Protein AF-A0A024QI26-F1 (afdb_monomer_lite)

Radius of gyration: 16.56 Å; chains: 1; bounding box: 40×28×52 Å

Sequence (185 aa):
MLGPENKTEQGMFANGYFLMPIAHYVEVYGLNDFDVSMDALYEITKRHTSEYAIRPYLLHYEQEMLEKLRIWAIDENAHVRRLVSEGTRPRLPWAKRIDVLSGDPYMNLSLLEPLITDHSKYVQKSVGNHLNDLSKTYKEETIEWIKKMHKLHGKNINWTVKHGLRSLIKVNDQDALAFMHRVGE

Secondary structure (DSSP, 8-state):
---S---SSS-HHHHSGGGHHHHHHHHHH-TT-HHHHHHHHHHHHTTS--TTTTHHHHHHSHHHHHHHHHHHTT-SSHHHHHHHHHHT-TT-TTSPP-PPGGG-HHHHHHHHTTTTT-S-HHHHHHHHHHHHHHTTTSHHHHHHHHHHHHHHHGGGGHHHHHHHTHHHHHTT-HHHHHHHHHHH-

pLDDT: mean 94.93, std 6.03, range [54.06, 98.81]

Organism: NCBI:txid1462526

Foldseek 3Di:
DQDDFDPDLDCLCPFLVVCVVVLVCLLPPVQVPPVVSVVSQQVSLRRHHNLQSCQVCCVVVVPVVLVVLLVQCPDPRLSSVLSSLRSQAQDRPPHDGDAHRPNDVVSNLVSCLSQLLDPDPSSLLSLLVSLLRCCVPVVVVSLVSVVVSCVVQPLSNLVSLCSSCVVVVVVVPPSSVVVNVVSVD

Structure (mmCIF, N/CA/C/O backbone):
data_AF-A0A024QI26-F1
#
_entry.id   AF-A0A024QI26-F1
#
loop_
_atom_site.group_PDB
_atom_site.id
_atom_site.type_symbol
_atom_site.label_atom_id
_atom_site.label_alt_id
_atom_site.label_comp_id
_atom_site.label_asym_id
_atom_site.label_entity_id
_atom_site.label_seq_id
_atom_site.pdbx_PDB_ins_code
_atom_site.Cartn_x
_atom_site.Cartn_y
_atom_site.Cartn_z
_atom_site.occupancy
_atom_site.B_iso_or_equiv
_atom_site.auth_seq_id
_atom_site.auth_comp_id
_atom_site.auth_asym_id
_atom_site.auth_atom_id
_atom_site.pdbx_PDB_model_num
ATOM 1 N N . MET A 1 1 ? 23.580 -1.570 -14.823 1.00 73.31 1 MET A N 1
ATOM 2 C CA . MET A 1 1 ? 22.720 -0.523 -15.415 1.00 73.31 1 MET A CA 1
ATOM 3 C C . MET A 1 1 ? 21.884 0.220 -14.369 1.00 73.31 1 MET A C 1
ATOM 5 O O . MET A 1 1 ? 21.871 1.435 -14.427 1.00 73.31 1 MET A O 1
ATOM 9 N N . LEU A 1 2 ? 21.263 -0.449 -13.382 1.00 85.00 2 LEU A N 1
ATOM 10 C CA . LEU A 1 2 ? 20.423 0.225 -12.365 1.00 85.00 2 LEU A CA 1
ATOM 11 C C . LEU A 1 2 ? 21.152 0.651 -11.070 1.00 85.00 2 LEU A C 1
ATOM 13 O O . LEU A 1 2 ? 20.601 1.405 -10.278 1.00 85.00 2 LEU A O 1
ATOM 17 N N . GLY A 1 3 ? 22.385 0.185 -10.843 1.00 86.94 3 GLY A N 1
ATOM 18 C CA . GLY A 1 3 ? 23.118 0.396 -9.586 1.00 86.94 3 GLY A CA 1
ATOM 19 C C . GLY A 1 3 ? 22.824 -0.681 -8.526 1.00 86.94 3 GLY A C 1
ATOM 20 O O . GLY A 1 3 ? 22.097 -1.640 -8.811 1.00 86.94 3 GLY A O 1
ATOM 21 N N . PRO A 1 4 ? 23.417 -0.586 -7.324 1.00 90.94 4 PRO A N 1
ATOM 22 C CA . PRO A 1 4 ? 23.128 -1.503 -6.220 1.00 90.94 4 PRO A CA 1
ATOM 23 C C . PRO A 1 4 ? 21.726 -1.258 -5.647 1.00 90.94 4 PRO A C 1
ATOM 25 O O . PRO A 1 4 ? 21.222 -0.141 -5.721 1.00 90.94 4 PRO A O 1
ATOM 28 N N . GLU A 1 5 ? 21.111 -2.287 -5.059 1.00 93.75 5 GLU A N 1
ATOM 29 C CA . GLU A 1 5 ? 19.855 -2.135 -4.312 1.00 93.75 5 GLU A CA 1
ATOM 30 C C . GLU A 1 5 ? 20.010 -1.146 -3.153 1.00 93.75 5 GLU A C 1
ATOM 32 O O . GLU A 1 5 ? 21.065 -1.076 -2.508 1.00 93.75 5 GLU A O 1
ATOM 37 N N . ASN A 1 6 ? 18.945 -0.395 -2.870 1.00 90.75 6 ASN A N 1
ATOM 38 C CA . ASN A 1 6 ? 18.906 0.443 -1.688 1.00 90.75 6 ASN A CA 1
ATOM 39 C C . ASN A 1 6 ? 18.724 -0.464 -0.469 1.00 90.75 6 ASN A C 1
ATOM 41 O O . ASN A 1 6 ? 17.655 -1.006 -0.227 1.00 90.75 6 ASN A O 1
ATOM 45 N N . LYS A 1 7 ? 19.794 -0.633 0.308 1.00 87.88 7 LYS A N 1
ATOM 46 C CA . LYS A 1 7 ? 19.761 -1.431 1.543 1.00 87.88 7 LYS A CA 1
ATOM 47 C C . LYS A 1 7 ? 19.106 -0.694 2.711 1.00 87.88 7 LYS A C 1
ATOM 49 O O . LYS A 1 7 ? 19.007 -1.246 3.802 1.00 87.88 7 LYS A O 1
ATOM 54 N N . THR A 1 8 ? 18.721 0.566 2.513 1.00 87.94 8 THR A N 1
ATOM 55 C CA . THR A 1 8 ? 18.096 1.397 3.537 1.00 87.94 8 THR A CA 1
ATOM 56 C C . THR A 1 8 ? 16.656 1.699 3.159 1.00 87.94 8 THR A C 1
ATOM 58 O O . THR A 1 8 ? 16.353 2.078 2.035 1.00 87.94 8 THR A O 1
ATOM 61 N N . GLU A 1 9 ? 15.761 1.678 4.136 1.00 89.00 9 GLU A N 1
ATOM 62 C CA . GLU A 1 9 ? 14.363 2.093 3.961 1.00 89.00 9 GLU A CA 1
ATOM 63 C C . GLU A 1 9 ? 14.202 3.630 3.912 1.00 89.00 9 GLU A C 1
ATOM 65 O O . GLU A 1 9 ? 13.158 4.198 4.240 1.00 89.00 9 GLU A O 1
ATOM 70 N N . GLN A 1 10 ? 15.280 4.332 3.563 1.00 84.88 10 GLN A N 1
ATOM 71 C CA . GLN A 1 10 ? 15.411 5.782 3.554 1.00 84.88 10 GLN A CA 1
ATOM 72 C C . GLN A 1 10 ? 16.091 6.232 2.259 1.00 84.88 10 GLN A C 1
ATOM 74 O O . GLN A 1 10 ? 16.561 5.426 1.459 1.00 84.88 10 GLN A O 1
ATOM 79 N N . GLY A 1 11 ? 16.105 7.544 2.013 1.00 77.50 11 GLY A N 1
ATOM 80 C CA . GLY A 1 11 ? 16.860 8.117 0.896 1.00 77.50 11 GLY A CA 1
ATOM 81 C C . GLY A 1 11 ? 16.389 7.684 -0.496 1.00 77.50 11 GLY A C 1
ATOM 82 O O . GLY A 1 11 ? 17.081 7.951 -1.469 1.00 77.50 11 GLY A O 1
ATOM 83 N N . MET A 1 12 ? 15.213 7.065 -0.627 1.00 77.44 12 MET A N 1
ATOM 84 C CA . MET A 1 12 ? 14.670 6.570 -1.900 1.00 77.44 12 MET A CA 1
ATOM 85 C C . MET A 1 12 ? 14.639 7.647 -3.001 1.00 77.44 12 MET A C 1
ATOM 87 O O . MET A 1 12 ? 14.993 7.379 -4.146 1.00 77.44 12 MET A O 1
ATOM 91 N N . PHE A 1 13 ? 14.286 8.884 -2.638 1.00 78.00 13 PHE A N 1
ATOM 92 C CA . PHE A 1 13 ? 14.292 10.052 -3.530 1.00 78.00 13 PHE A CA 1
ATOM 93 C C . PHE A 1 13 ? 15.606 10.852 -3.511 1.00 78.00 13 PHE A C 1
ATOM 95 O O . PHE A 1 13 ? 15.736 11.806 -4.263 1.00 78.00 13 PHE A O 1
ATOM 102 N N . ALA A 1 14 ? 16.575 10.497 -2.667 1.00 81.50 14 ALA A N 1
ATOM 103 C CA . ALA A 1 14 ? 17.885 11.155 -2.623 1.00 81.50 14 ALA A CA 1
ATOM 104 C C . ALA A 1 14 ? 18.940 10.365 -3.411 1.00 81.50 14 ALA A C 1
ATOM 106 O O . ALA A 1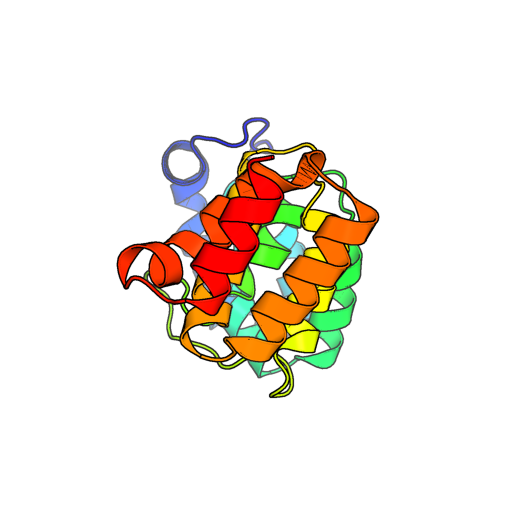 14 ? 19.745 10.942 -4.131 1.00 81.50 14 ALA A O 1
ATOM 107 N N . ASN A 1 15 ? 18.890 9.035 -3.317 1.00 81.69 15 ASN A N 1
ATOM 108 C CA . ASN A 1 15 ? 19.890 8.135 -3.879 1.00 81.69 15 ASN A CA 1
ATOM 109 C C . ASN A 1 15 ? 19.412 7.466 -5.173 1.00 81.69 15 ASN A C 1
ATOM 111 O O . ASN A 1 15 ? 20.231 7.185 -6.034 1.00 81.69 15 ASN A O 1
ATOM 115 N N . GLY A 1 16 ? 18.104 7.221 -5.323 1.00 84.50 16 GLY A N 1
ATOM 116 C CA . GLY A 1 16 ? 17.525 6.519 -6.477 1.00 84.50 16 GLY A CA 1
ATOM 117 C C . GLY A 1 16 ? 16.792 7.413 -7.480 1.00 84.50 16 GLY A C 1
ATOM 118 O O . GLY A 1 16 ? 16.224 6.899 -8.437 1.00 84.50 16 GLY A O 1
ATOM 119 N N . TYR A 1 17 ? 16.768 8.737 -7.285 1.00 87.50 17 TYR A N 1
ATOM 120 C CA . TYR A 1 17 ? 15.924 9.652 -8.075 1.00 87.50 17 TYR A CA 1
ATOM 121 C C . TYR A 1 17 ? 16.208 9.622 -9.581 1.00 87.50 17 TYR A C 1
ATOM 123 O O . TYR A 1 17 ? 15.303 9.845 -10.380 1.00 87.50 17 TYR A O 1
ATOM 131 N N . PHE A 1 18 ? 17.443 9.307 -9.979 1.00 90.75 18 PHE A N 1
ATOM 132 C CA . PHE A 1 18 ? 17.825 9.180 -11.384 1.00 90.75 18 PHE A CA 1
ATOM 133 C C . PHE A 1 18 ? 17.105 8.020 -12.098 1.00 90.75 18 PHE A C 1
ATOM 135 O O . PHE A 1 18 ? 17.101 7.975 -13.325 1.00 90.75 18 PHE A O 1
ATOM 142 N N . LEU A 1 19 ? 16.480 7.097 -11.355 1.00 94.44 19 LEU A N 1
ATOM 143 C CA . LEU A 1 19 ? 15.637 6.033 -11.902 1.00 94.44 19 LEU A CA 1
ATOM 144 C C . LEU A 1 19 ? 14.197 6.487 -12.172 1.00 94.44 19 LEU A C 1
ATOM 146 O O . LEU A 1 19 ? 13.469 5.766 -12.844 1.00 94.44 19 LEU A O 1
ATOM 150 N N . MET A 1 20 ? 13.773 7.665 -11.701 1.00 93.25 20 MET A N 1
ATOM 151 C CA . MET A 1 20 ? 12.412 8.164 -11.928 1.00 93.25 20 MET A CA 1
ATOM 152 C C . MET A 1 20 ? 12.075 8.316 -13.426 1.00 93.25 20 MET A C 1
ATOM 154 O O . MET A 1 20 ? 11.023 7.821 -13.827 1.00 93.25 20 MET A O 1
ATOM 158 N N . PRO A 1 21 ? 12.947 8.882 -14.292 1.00 95.62 21 PRO A N 1
ATOM 159 C CA . PRO A 1 21 ? 12.700 8.897 -15.737 1.00 95.62 21 PRO A CA 1
ATOM 160 C C . PRO A 1 21 ? 12.634 7.497 -16.359 1.00 95.62 21 PRO A C 1
ATOM 162 O O . PRO A 1 21 ? 11.916 7.296 -17.332 1.00 95.62 21 PRO A O 1
ATOM 165 N N . ILE A 1 22 ? 13.355 6.520 -15.797 1.00 96.56 22 ILE A N 1
ATOM 166 C CA . ILE A 1 22 ? 13.342 5.131 -16.278 1.00 96.56 22 ILE A CA 1
ATOM 167 C C . ILE A 1 22 ? 12.024 4.453 -15.893 1.00 96.56 22 ILE A C 1
ATOM 169 O O . ILE A 1 22 ? 11.389 3.834 -16.740 1.00 96.56 22 ILE A O 1
ATOM 173 N N . ALA A 1 23 ? 11.569 4.621 -14.648 1.00 97.25 23 ALA A N 1
ATOM 174 C CA . ALA A 1 23 ? 10.256 4.150 -14.210 1.00 97.25 23 ALA A CA 1
ATOM 175 C C . ALA A 1 23 ? 9.143 4.758 -15.074 1.00 97.25 23 ALA A C 1
ATOM 177 O O . ALA A 1 23 ? 8.249 4.047 -15.519 1.00 97.25 23 ALA A O 1
ATOM 178 N N . HIS A 1 24 ? 9.243 6.057 -15.365 1.00 97.44 24 HIS A N 1
ATOM 179 C CA . HIS A 1 24 ? 8.296 6.752 -16.229 1.00 97.44 24 HIS A CA 1
ATOM 180 C C . HIS A 1 24 ? 8.353 6.266 -17.686 1.00 97.44 24 HIS A C 1
ATOM 182 O O . HIS A 1 24 ? 7.328 6.175 -18.352 1.00 97.44 24 HIS A O 1
ATOM 188 N N . TYR A 1 25 ? 9.528 5.888 -18.193 1.00 98.12 25 TYR A N 1
ATOM 189 C CA . TYR A 1 25 ? 9.623 5.249 -19.504 1.00 98.12 25 TYR A CA 1
ATOM 190 C C . TYR A 1 25 ? 8.834 3.931 -19.536 1.00 98.12 25 TYR A C 1
ATOM 192 O O . TYR A 1 25 ? 8.044 3.714 -20.452 1.00 98.12 25 TYR A O 1
ATOM 200 N N . VAL A 1 26 ? 8.994 3.081 -18.514 1.00 98.38 26 VAL A N 1
ATOM 201 C CA . VAL A 1 26 ? 8.229 1.826 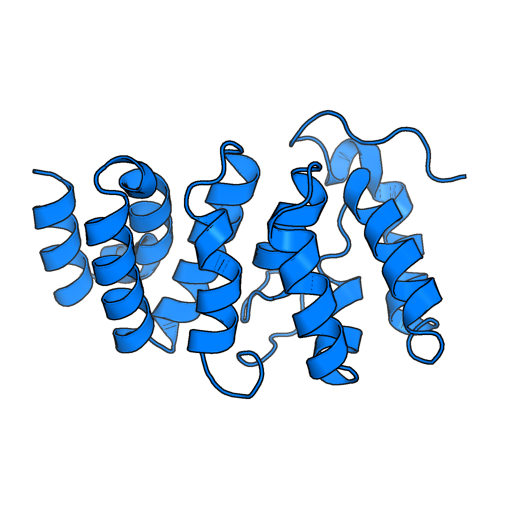-18.390 1.00 98.38 26 VAL A CA 1
ATOM 202 C C . VAL A 1 26 ? 6.731 2.108 -18.239 1.00 98.38 26 VAL A C 1
ATOM 204 O O . VAL A 1 26 ? 5.917 1.425 -18.847 1.00 98.38 26 VAL A O 1
ATOM 207 N N . GLU A 1 27 ? 6.349 3.141 -17.489 1.00 97.62 27 GLU A N 1
ATOM 208 C CA . GLU A 1 27 ? 4.956 3.590 -17.350 1.00 97.62 27 GLU A CA 1
ATOM 209 C C . GLU A 1 27 ? 4.304 3.927 -18.700 1.00 97.62 27 GLU A C 1
ATOM 211 O O . GLU A 1 27 ? 3.175 3.516 -18.958 1.00 97.62 27 GLU A O 1
ATOM 216 N N . VAL A 1 28 ? 5.005 4.688 -19.547 1.00 97.75 28 VAL A N 1
ATOM 217 C CA . VAL A 1 28 ? 4.443 5.262 -20.782 1.00 97.75 28 VAL A CA 1
ATOM 218 C C . VAL A 1 28 ? 4.535 4.305 -21.967 1.00 97.75 28 VAL A C 1
ATOM 220 O O . VAL A 1 28 ? 3.622 4.266 -22.789 1.00 97.75 28 VAL A O 1
ATOM 223 N N . TYR A 1 29 ? 5.623 3.543 -22.073 1.00 98.19 29 TYR A N 1
ATOM 224 C CA . TYR A 1 29 ? 5.923 2.745 -23.265 1.00 98.19 29 TYR A CA 1
ATOM 225 C C . TYR A 1 29 ? 5.846 1.233 -23.036 1.00 98.19 29 TYR A C 1
ATOM 227 O O . TYR A 1 29 ? 5.836 0.488 -24.010 1.00 98.19 29 TYR A O 1
ATOM 235 N N . GLY A 1 30 ? 5.779 0.770 -21.785 1.00 98.06 30 GLY A N 1
ATOM 236 C CA . GLY A 1 30 ? 5.841 -0.657 -21.449 1.00 98.06 30 GLY A CA 1
ATOM 237 C C . GLY A 1 30 ? 4.495 -1.384 -21.391 1.00 98.06 30 GLY A C 1
ATOM 238 O O . GLY A 1 30 ? 4.471 -2.595 -21.177 1.00 98.06 30 GLY A O 1
ATOM 239 N N . LEU A 1 31 ? 3.369 -0.678 -21.562 1.00 97.12 31 LEU A N 1
ATOM 240 C CA . LEU A 1 31 ? 2.040 -1.225 -21.261 1.00 97.12 31 LEU A CA 1
ATOM 241 C C . LEU A 1 31 ? 1.697 -2.484 -22.075 1.00 97.12 31 LEU A C 1
ATOM 243 O O . LEU A 1 31 ? 1.040 -3.370 -21.549 1.00 97.12 31 LEU A O 1
ATOM 247 N N . ASN A 1 32 ? 2.178 -2.589 -23.318 1.00 97.56 32 ASN A N 1
ATOM 248 C CA . ASN A 1 32 ? 1.930 -3.750 -24.183 1.00 97.56 32 ASN A CA 1
ATOM 249 C C . ASN A 1 32 ? 2.855 -4.952 -23.899 1.00 97.56 32 ASN A C 1
ATOM 251 O O . ASN A 1 32 ? 2.648 -6.018 -24.470 1.00 97.56 32 ASN A O 1
ATOM 255 N N . ASP A 1 33 ? 3.844 -4.796 -23.016 1.00 97.69 33 ASP A N 1
ATOM 256 C CA . ASP A 1 33 ? 4.858 -5.798 -22.677 1.00 97.69 33 ASP A CA 1
ATOM 257 C C . ASP A 1 33 ? 4.833 -6.069 -21.161 1.00 97.69 33 ASP A C 1
ATOM 259 O O . ASP A 1 33 ? 5.783 -5.770 -20.434 1.00 97.69 33 ASP A O 1
ATOM 263 N N . PHE A 1 34 ? 3.704 -6.596 -20.670 1.00 97.94 34 PHE A N 1
ATOM 264 C CA . PHE A 1 34 ? 3.391 -6.700 -19.237 1.00 97.94 34 PHE A CA 1
ATOM 265 C C . PHE A 1 34 ? 4.504 -7.345 -18.400 1.00 97.94 34 PHE A C 1
ATOM 267 O O . PHE A 1 34 ? 4.981 -6.725 -17.450 1.00 97.94 34 PHE A O 1
ATOM 274 N N . ASP A 1 35 ? 4.942 -8.560 -18.745 1.00 98.06 35 ASP A N 1
ATOM 275 C CA . ASP A 1 35 ? 5.911 -9.304 -17.929 1.00 98.06 35 ASP A CA 1
ATOM 276 C C . ASP A 1 35 ? 7.259 -8.579 -17.834 1.00 98.06 35 ASP A C 1
ATOM 278 O O . ASP A 1 35 ? 7.783 -8.376 -16.738 1.00 98.06 35 ASP A O 1
ATOM 282 N N . VAL A 1 36 ? 7.774 -8.097 -18.970 1.00 98.25 36 VAL A N 1
ATOM 283 C CA . VAL A 1 36 ? 9.031 -7.334 -19.030 1.00 98.25 36 VAL A CA 1
ATOM 284 C C . VAL A 1 36 ? 8.921 -6.048 -18.213 1.00 98.25 36 VAL A C 1
ATOM 286 O O . VAL A 1 36 ? 9.849 -5.677 -17.489 1.00 98.25 36 VAL A O 1
ATOM 289 N N . SER A 1 37 ? 7.777 -5.373 -18.295 1.00 98.56 37 SER A N 1
ATOM 290 C CA . SER A 1 37 ? 7.514 -4.163 -17.526 1.00 98.56 37 SER A CA 1
ATOM 291 C C . SER A 1 37 ? 7.430 -4.441 -16.030 1.00 98.56 37 SER A C 1
ATOM 293 O O . SER A 1 37 ? 7.998 -3.682 -15.246 1.00 98.56 37 SER A O 1
ATOM 295 N N . MET A 1 38 ? 6.792 -5.533 -15.606 1.00 98.56 38 MET A N 1
ATOM 296 C CA . MET A 1 38 ? 6.726 -5.904 -14.190 1.00 98.56 38 MET A CA 1
ATOM 297 C C . MET A 1 38 ? 8.100 -6.249 -13.623 1.00 98.56 38 MET A C 1
ATOM 299 O O . MET A 1 38 ? 8.432 -5.774 -12.535 1.00 98.56 38 MET A O 1
ATOM 303 N N . ASP A 1 39 ? 8.926 -6.977 -14.373 1.00 98.31 39 ASP A N 1
ATOM 304 C CA . ASP A 1 39 ? 10.306 -7.276 -13.982 1.00 98.31 39 ASP A CA 1
ATOM 305 C C . ASP A 1 39 ? 11.141 -5.991 -13.857 1.00 98.31 39 ASP A C 1
ATOM 307 O O . ASP A 1 39 ? 11.882 -5.797 -12.886 1.00 98.31 39 ASP A O 1
ATOM 311 N N . ALA A 1 40 ? 10.975 -5.053 -14.795 1.00 98.19 40 ALA A N 1
ATOM 312 C CA . ALA A 1 40 ? 11.644 -3.759 -14.741 1.00 98.19 40 ALA A CA 1
ATOM 313 C C . ALA A 1 40 ? 11.190 -2.923 -13.532 1.00 98.19 40 ALA A C 1
ATOM 315 O O . ALA A 1 40 ? 12.030 -2.401 -12.794 1.00 98.19 40 ALA A O 1
ATOM 316 N N . LEU A 1 41 ? 9.879 -2.803 -13.292 1.00 98.56 41 LEU A N 1
ATOM 317 C CA . LEU A 1 41 ? 9.336 -2.051 -12.156 1.00 98.56 41 LEU A CA 1
ATOM 318 C C . LEU A 1 41 ? 9.735 -2.669 -10.814 1.00 98.56 41 LEU A C 1
ATOM 320 O O . LEU A 1 41 ? 10.002 -1.919 -9.870 1.00 98.56 41 LEU A O 1
ATOM 324 N N . TYR A 1 42 ? 9.823 -3.995 -10.733 1.00 98.56 42 TYR A N 1
ATOM 325 C CA . TYR A 1 42 ? 10.340 -4.715 -9.573 1.00 98.56 42 TYR A CA 1
ATOM 326 C C . TYR A 1 42 ? 11.811 -4.363 -9.310 1.00 98.56 42 TYR A C 1
ATOM 328 O O . TYR A 1 42 ? 12.176 -3.941 -8.212 1.00 98.56 42 TYR A O 1
ATOM 336 N N . GLU A 1 43 ? 12.678 -4.422 -10.321 1.00 97.88 43 GLU A N 1
ATOM 337 C CA . GLU A 1 43 ? 14.092 -4.076 -10.137 1.00 97.88 43 GLU A CA 1
ATOM 338 C C . GLU A 1 43 ? 14.320 -2.592 -9.820 1.00 97.88 43 GLU A C 1
ATOM 340 O O . GLU A 1 43 ? 15.201 -2.244 -9.022 1.00 97.88 43 GLU A O 1
ATOM 345 N N . ILE A 1 44 ? 13.515 -1.703 -10.403 1.00 97.19 44 ILE A N 1
ATOM 346 C CA . ILE A 1 44 ? 13.548 -0.270 -10.099 1.00 97.19 44 ILE A CA 1
ATOM 347 C C . ILE A 1 44 ? 13.107 -0.019 -8.654 1.00 97.19 44 ILE A C 1
ATOM 349 O O . ILE A 1 44 ? 13.768 0.747 -7.945 1.00 97.19 44 ILE A O 1
ATOM 353 N N . THR A 1 45 ? 12.043 -0.675 -8.178 1.00 97.44 45 THR A N 1
ATOM 354 C CA . THR A 1 45 ? 11.509 -0.418 -6.831 1.00 97.44 45 THR A CA 1
ATOM 355 C C . THR A 1 45 ? 12.490 -0.805 -5.729 1.00 97.44 45 THR A C 1
ATOM 357 O O . THR A 1 45 ? 12.515 -0.160 -4.690 1.00 97.44 45 THR A O 1
ATOM 360 N N . LYS A 1 46 ? 13.383 -1.776 -5.955 1.00 96.44 46 LYS A N 1
ATOM 361 C CA . LYS A 1 46 ? 14.442 -2.134 -4.987 1.00 96.44 46 LYS A CA 1
ATOM 362 C C . LYS A 1 46 ? 15.511 -1.047 -4.791 1.00 96.44 46 LYS A C 1
ATOM 364 O O . LYS A 1 46 ? 16.390 -1.178 -3.943 1.00 96.44 46 LYS A O 1
ATOM 369 N N . ARG A 1 47 ? 15.487 0.016 -5.598 1.00 94.19 47 ARG A N 1
ATOM 370 C CA . ARG A 1 47 ? 16.475 1.115 -5.613 1.00 94.19 47 ARG A CA 1
ATOM 371 C C . ARG A 1 47 ? 15.820 2.482 -5.440 1.00 94.19 47 ARG A C 1
ATOM 373 O O . ARG A 1 47 ? 16.398 3.381 -4.830 1.00 94.19 47 ARG A O 1
ATOM 380 N N . HIS A 1 48 ? 14.616 2.621 -5.979 1.00 94.06 48 HIS A N 1
ATOM 381 C CA . HIS A 1 48 ? 13.783 3.812 -5.963 1.00 94.06 48 HIS A CA 1
ATOM 382 C C . HIS A 1 48 ? 12.335 3.421 -5.606 1.00 94.06 48 HIS A C 1
ATOM 384 O O . HIS A 1 48 ? 12.109 2.741 -4.614 1.00 94.06 48 HIS A O 1
ATOM 390 N N . THR A 1 49 ? 11.350 3.868 -6.381 1.00 95.12 49 THR A N 1
ATOM 391 C CA . THR A 1 49 ? 9.943 3.500 -6.272 1.00 95.12 49 THR A CA 1
ATOM 392 C C . THR A 1 49 ? 9.338 3.401 -7.661 1.00 95.12 49 THR A C 1
ATOM 394 O O . THR A 1 49 ? 9.662 4.195 -8.545 1.00 95.12 49 THR A O 1
ATOM 397 N N . SER A 1 50 ? 8.422 2.453 -7.814 1.00 97.44 50 SER A N 1
ATOM 398 C CA . SER A 1 50 ? 7.567 2.307 -8.994 1.00 97.44 50 SER A CA 1
ATOM 399 C C . SER A 1 50 ? 6.113 2.708 -8.696 1.00 97.44 50 SER A C 1
ATOM 401 O O . SER A 1 50 ? 5.211 2.365 -9.453 1.00 97.44 50 SER A O 1
ATOM 403 N N . GLU A 1 51 ? 5.862 3.439 -7.597 1.00 97.44 51 GLU A N 1
ATOM 404 C CA . GLU A 1 51 ? 4.512 3.759 -7.084 1.00 97.44 51 GLU A CA 1
ATOM 405 C C . GLU A 1 51 ? 3.616 4.522 -8.071 1.00 97.44 51 GLU A C 1
ATOM 407 O O . GLU A 1 51 ? 2.395 4.380 -8.024 1.00 97.44 51 GLU A O 1
ATOM 412 N N . TYR A 1 52 ? 4.214 5.305 -8.972 1.00 96.88 52 TYR A N 1
ATOM 413 C CA . TYR A 1 52 ? 3.502 5.976 -10.061 1.00 96.88 52 TYR A CA 1
ATOM 414 C C . TYR A 1 52 ? 3.378 5.057 -11.276 1.00 96.88 52 TYR A C 1
ATOM 416 O O . TYR A 1 52 ? 2.277 4.827 -11.774 1.00 96.88 52 TYR A O 1
ATOM 424 N N . ALA A 1 53 ? 4.504 4.465 -11.677 1.00 97.88 53 ALA A N 1
ATOM 425 C CA . ALA A 1 53 ? 4.633 3.693 -12.903 1.00 97.88 53 ALA A CA 1
ATOM 426 C C . ALA A 1 53 ? 3.794 2.408 -12.934 1.00 97.88 53 ALA A C 1
ATOM 428 O O . ALA A 1 53 ? 3.415 1.950 -14.004 1.00 97.88 53 ALA A O 1
ATOM 429 N N . ILE A 1 54 ? 3.461 1.843 -11.771 1.00 98.00 54 ILE A N 1
ATOM 430 C CA . ILE A 1 54 ? 2.611 0.650 -11.657 1.00 98.00 54 ILE A CA 1
ATOM 431 C C . ILE A 1 54 ? 1.130 0.935 -11.965 1.00 98.00 54 ILE A C 1
ATOM 433 O O . ILE A 1 54 ? 0.363 0.023 -12.262 1.00 98.00 54 ILE A O 1
ATOM 437 N N . ARG A 1 55 ? 0.688 2.197 -11.891 1.00 97.62 55 ARG A N 1
ATOM 438 C CA . ARG A 1 55 ? -0.744 2.542 -11.885 1.00 97.62 55 ARG A CA 1
ATOM 439 C C . ARG A 1 55 ? -1.453 2.316 -13.222 1.00 97.62 55 ARG A C 1
ATOM 441 O O . ARG A 1 55 ? -2.583 1.840 -13.174 1.00 97.62 55 ARG A O 1
ATOM 448 N N . PRO A 1 56 ? -0.857 2.585 -14.401 1.00 97.12 56 PRO A N 1
ATOM 449 C CA . PRO A 1 56 ? -1.469 2.187 -15.667 1.00 97.12 56 PRO A CA 1
ATOM 450 C C . PRO A 1 56 ? -1.719 0.679 -15.747 1.00 97.12 56 PRO A C 1
ATOM 452 O O . PRO A 1 56 ? -2.772 0.273 -16.227 1.00 97.12 56 PRO A O 1
ATOM 455 N N . TYR A 1 57 ? -0.817 -0.141 -15.207 1.00 98.12 57 TYR A N 1
ATOM 456 C CA . TYR A 1 57 ? -0.968 -1.596 -15.193 1.00 98.12 57 TYR A CA 1
ATOM 457 C C . TYR A 1 57 ? -2.098 -2.049 -14.270 1.00 98.12 57 TYR A C 1
ATOM 459 O O . TYR A 1 57 ? -2.870 -2.916 -14.658 1.00 98.12 57 TYR A O 1
ATOM 467 N N . LEU A 1 58 ? -2.277 -1.405 -13.107 1.00 97.50 58 LEU A N 1
ATOM 468 C CA . LEU A 1 58 ? -3.439 -1.655 -12.237 1.00 97.50 58 LEU A CA 1
ATOM 469 C C . LEU A 1 58 ? -4.773 -1.432 -12.964 1.00 97.50 58 LEU A C 1
ATOM 471 O O . LEU A 1 58 ? -5.747 -2.102 -12.653 1.00 97.50 58 LEU A O 1
ATOM 475 N N . LEU A 1 59 ? -4.816 -0.493 -13.914 1.00 95.62 59 LEU A N 1
ATOM 476 C CA . LEU A 1 59 ? -6.034 -0.147 -14.650 1.00 95.62 59 LEU A CA 1
ATOM 477 C C . LEU A 1 59 ? -6.282 -1.034 -15.879 1.00 95.62 59 LEU A C 1
ATOM 479 O O . LEU A 1 59 ? -7.436 -1.228 -16.246 1.00 95.62 59 LEU A O 1
ATOM 483 N N . HIS A 1 60 ? -5.228 -1.530 -16.534 1.00 96.81 60 HIS A N 1
ATOM 484 C CA . HIS A 1 60 ? -5.346 -2.293 -17.786 1.00 96.81 60 HIS A CA 1
ATOM 485 C C . HIS A 1 60 ? -5.211 -3.812 -17.599 1.00 96.81 60 HIS A C 1
ATOM 487 O O . HIS A 1 60 ? -5.742 -4.558 -18.413 1.00 96.81 60 HIS A O 1
ATOM 493 N N . TYR A 1 61 ? -4.538 -4.256 -16.533 1.00 97.44 61 TYR A N 1
ATOM 494 C CA . TYR A 1 61 ? -4.204 -5.656 -16.238 1.00 97.44 61 TYR A CA 1
ATOM 495 C C . TYR A 1 61 ? -4.524 -5.989 -14.775 1.00 97.44 61 TYR A C 1
ATOM 497 O O . TYR A 1 61 ? -3.685 -6.493 -14.031 1.00 97.44 61 TYR A O 1
ATOM 505 N N . GLU A 1 62 ? -5.710 -5.598 -14.300 1.00 96.00 62 GLU A N 1
ATOM 506 C CA . GLU A 1 62 ? -6.035 -5.642 -12.869 1.00 96.00 62 GLU A CA 1
ATOM 507 C C . GLU A 1 62 ? -5.879 -7.049 -12.266 1.00 96.00 62 GLU A C 1
ATOM 509 O O . GLU A 1 62 ? -5.336 -7.189 -11.168 1.00 96.00 62 GLU A O 1
ATOM 514 N N . GLN A 1 63 ? -6.312 -8.092 -12.980 1.00 96.56 63 GLN A N 1
ATOM 515 C CA . GLN A 1 63 ? -6.251 -9.471 -12.487 1.00 96.56 63 GLN A CA 1
ATOM 516 C C . GLN A 1 63 ? -4.803 -9.951 -12.348 1.00 96.56 63 GLN A C 1
ATOM 518 O O . GLN A 1 63 ? -4.400 -10.410 -11.278 1.00 96.56 63 GLN A O 1
ATOM 523 N N . GLU A 1 64 ? -3.999 -9.767 -13.390 1.00 98.25 64 GLU A N 1
ATOM 524 C CA . GLU A 1 64 ? -2.585 -10.132 -13.426 1.00 98.25 64 GLU A CA 1
ATOM 525 C C . GLU A 1 64 ? -1.785 -9.334 -12.390 1.00 98.25 64 GLU A C 1
ATOM 527 O O . GLU A 1 64 ? -0.917 -9.868 -11.692 1.00 98.25 64 GLU A O 1
ATOM 532 N N . MET A 1 65 ? -2.119 -8.053 -12.218 1.00 98.12 65 MET A N 1
ATOM 533 C CA . MET A 1 65 ? -1.531 -7.217 -11.179 1.00 98.12 65 MET A CA 1
ATOM 534 C C . MET A 1 65 ? -1.868 -7.720 -9.782 1.00 98.12 65 MET A C 1
ATOM 536 O O . MET A 1 65 ? -0.978 -7.779 -8.938 1.00 98.12 65 MET A O 1
ATOM 540 N N . LEU A 1 66 ? -3.117 -8.096 -9.506 1.00 97.88 66 LEU A N 1
ATOM 541 C CA . LEU A 1 66 ? -3.504 -8.643 -8.204 1.00 97.88 66 LEU A CA 1
ATOM 542 C C . LEU A 1 66 ? -2.719 -9.916 -7.867 1.00 97.88 66 LEU A C 1
ATOM 544 O O . LEU A 1 66 ? -2.307 -10.090 -6.718 1.00 97.88 66 LEU A O 1
ATOM 548 N N . GLU A 1 67 ? -2.464 -10.782 -8.848 1.00 97.56 67 GLU A N 1
ATOM 549 C CA . GLU A 1 67 ? -1.621 -11.967 -8.664 1.00 97.56 67 GLU A CA 1
ATOM 550 C C . GLU A 1 67 ? -0.174 -11.591 -8.323 1.00 97.56 67 GLU A C 1
ATOM 552 O O . GLU A 1 67 ? 0.362 -12.064 -7.315 1.00 97.56 67 GLU A O 1
ATOM 557 N N . LYS A 1 68 ? 0.439 -10.677 -9.087 1.00 98.31 68 LYS A N 1
ATOM 558 C CA . LYS A 1 68 ? 1.800 -10.182 -8.808 1.00 98.31 68 LYS A CA 1
ATOM 559 C C . LYS A 1 68 ? 1.894 -9.512 -7.438 1.00 98.31 68 LYS A C 1
ATOM 561 O O . LYS A 1 68 ? 2.823 -9.785 -6.684 1.00 98.31 68 LYS A O 1
ATOM 566 N N . LEU A 1 69 ? 0.916 -8.685 -7.077 1.00 98.56 69 LEU A N 1
ATOM 567 C CA . LEU A 1 69 ? 0.882 -7.964 -5.804 1.00 98.56 69 LEU A CA 1
ATOM 568 C C . LEU A 1 69 ? 0.761 -8.901 -4.602 1.00 98.56 69 LEU A C 1
ATOM 570 O O . LEU A 1 69 ? 1.387 -8.640 -3.579 1.00 98.56 69 LEU A O 1
ATOM 574 N N . ARG A 1 70 ? 0.006 -10.002 -4.712 1.00 98.12 70 ARG A N 1
ATOM 575 C CA . ARG A 1 70 ? -0.067 -11.023 -3.651 1.00 98.12 70 ARG A CA 1
ATOM 576 C C . ARG A 1 70 ? 1.285 -11.692 -3.412 1.00 98.12 70 ARG A C 1
ATOM 578 O O . ARG A 1 70 ? 1.639 -11.925 -2.261 1.00 98.12 70 ARG A O 1
ATOM 585 N N . ILE A 1 71 ? 2.045 -11.954 -4.475 1.00 98.31 71 ILE A N 1
ATOM 586 C CA . ILE A 1 71 ? 3.412 -12.488 -4.376 1.00 98.31 71 ILE A CA 1
ATOM 587 C C . ILE A 1 71 ? 4.337 -11.437 -3.746 1.00 98.31 71 ILE A C 1
ATOM 589 O O . ILE A 1 71 ? 5.040 -11.719 -2.780 1.00 98.31 71 ILE A O 1
ATOM 593 N N . TRP A 1 72 ? 4.286 -10.199 -4.236 1.00 98.69 72 TRP A N 1
ATOM 594 C CA . TRP A 1 72 ? 5.114 -9.094 -3.745 1.00 98.69 72 TRP A CA 1
ATOM 595 C C . TRP A 1 72 ? 4.808 -8.680 -2.304 1.00 98.69 72 TRP A C 1
ATOM 597 O O . TRP A 1 72 ? 5.662 -8.095 -1.642 1.00 98.69 72 TRP A O 1
ATOM 607 N N . ALA A 1 73 ? 3.618 -8.985 -1.784 1.00 98.56 73 ALA A N 1
ATOM 608 C CA . ALA A 1 73 ? 3.239 -8.654 -0.412 1.00 98.56 73 ALA A CA 1
ATOM 609 C C . ALA A 1 73 ? 4.045 -9.441 0.635 1.00 98.56 73 ALA A C 1
ATOM 611 O O . ALA A 1 73 ? 4.147 -9.009 1.780 1.00 98.56 73 ALA A O 1
ATOM 612 N N . ILE A 1 74 ? 4.637 -10.572 0.246 1.00 98.00 74 ILE A N 1
ATOM 613 C CA . ILE A 1 74 ? 5.476 -11.418 1.107 1.00 98.00 74 ILE A CA 1
ATOM 614 C C . ILE A 1 74 ? 6.943 -11.447 0.655 1.00 98.00 74 ILE A C 1
ATOM 616 O O . ILE A 1 74 ? 7.706 -12.302 1.094 1.00 98.00 74 ILE A O 1
ATOM 620 N N . ASP A 1 75 ? 7.335 -10.519 -0.221 1.00 98.50 75 ASP A N 1
ATOM 621 C CA . ASP A 1 75 ? 8.692 -10.428 -0.760 1.00 98.50 75 ASP A CA 1
ATOM 622 C C . ASP A 1 75 ? 9.735 -10.175 0.340 1.00 98.50 75 ASP A C 1
ATOM 624 O O . ASP A 1 75 ? 9.461 -9.484 1.322 1.00 98.50 75 ASP A O 1
ATOM 628 N N . GLU A 1 76 ? 10.962 -10.668 0.181 1.00 97.31 76 GLU A N 1
ATOM 629 C CA . GLU A 1 76 ? 12.038 -10.421 1.149 1.00 97.31 76 GLU A CA 1
ATOM 630 C C . GLU A 1 76 ? 12.433 -8.932 1.206 1.00 97.31 76 GLU A C 1
ATOM 632 O O . GLU A 1 76 ? 12.806 -8.411 2.266 1.00 97.31 76 GLU A O 1
ATOM 637 N N . ASN A 1 77 ? 12.286 -8.202 0.096 1.00 97.75 77 ASN A N 1
ATOM 638 C CA . ASN A 1 77 ? 12.663 -6.801 -0.016 1.00 97.75 77 ASN A CA 1
ATOM 639 C C . ASN A 1 77 ? 11.543 -5.857 0.464 1.00 97.75 77 ASN A C 1
ATOM 641 O O . ASN A 1 77 ? 10.456 -5.770 -0.112 1.00 97.75 77 ASN A O 1
ATOM 645 N N . ALA A 1 78 ? 11.836 -5.057 1.494 1.00 97.88 78 ALA A N 1
ATOM 646 C CA . ALA A 1 78 ? 10.876 -4.116 2.074 1.00 97.88 78 ALA A CA 1
ATOM 647 C C . ALA A 1 78 ? 10.374 -3.047 1.082 1.00 97.88 78 ALA A C 1
ATOM 649 O O . ALA A 1 78 ? 9.250 -2.564 1.222 1.00 97.88 78 ALA A O 1
ATOM 650 N N . HIS A 1 79 ? 11.157 -2.677 0.062 1.00 98.00 79 HIS A N 1
ATOM 651 C CA . HIS A 1 79 ? 10.715 -1.724 -0.960 1.00 98.00 79 HIS A CA 1
ATOM 652 C C . HIS A 1 79 ? 9.652 -2.311 -1.889 1.00 98.00 79 HIS A C 1
ATOM 654 O O . HIS A 1 79 ? 8.737 -1.591 -2.295 1.00 98.00 79 HIS A O 1
ATOM 660 N N . VAL A 1 80 ? 9.747 -3.608 -2.188 1.00 98.62 80 VAL A N 1
ATOM 661 C CA . VAL A 1 80 ? 8.747 -4.342 -2.974 1.00 98.62 80 VAL A CA 1
ATOM 662 C C . VAL A 1 80 ? 7.459 -4.480 -2.166 1.00 98.62 80 VAL A C 1
ATOM 664 O O . VAL A 1 80 ? 6.396 -4.073 -2.632 1.00 98.62 80 VAL A O 1
ATOM 667 N N . ARG A 1 81 ? 7.548 -4.925 -0.907 1.00 98.69 81 ARG A N 1
ATOM 668 C CA . ARG A 1 81 ? 6.376 -5.003 -0.017 1.00 98.69 81 ARG A CA 1
ATOM 669 C C . ARG A 1 81 ? 5.698 -3.644 0.165 1.00 98.69 81 ARG A C 1
ATOM 671 O O . ARG A 1 81 ? 4.476 -3.525 0.091 1.00 98.69 81 ARG A O 1
ATOM 678 N N . ARG A 1 82 ? 6.486 -2.575 0.330 1.00 98.69 82 ARG A N 1
ATOM 679 C CA . ARG A 1 82 ? 5.961 -1.204 0.412 1.00 98.69 82 ARG A CA 1
ATOM 680 C C . ARG A 1 82 ? 5.275 -0.778 -0.884 1.00 98.69 82 ARG A C 1
ATOM 682 O O . ARG A 1 82 ? 4.287 -0.055 -0.795 1.00 98.69 82 ARG A O 1
ATOM 689 N N . LEU A 1 83 ? 5.757 -1.192 -2.059 1.00 98.69 83 LEU A N 1
ATOM 690 C CA . LEU A 1 83 ? 5.116 -0.885 -3.344 1.00 98.69 83 LEU A CA 1
ATOM 691 C C . LEU A 1 83 ? 3.695 -1.452 -3.420 1.00 98.69 83 LEU A C 1
ATOM 693 O O . LEU A 1 83 ? 2.822 -0.771 -3.951 1.00 98.69 83 LEU A O 1
ATOM 697 N N . VAL A 1 84 ? 3.440 -2.633 -2.846 1.00 98.81 84 VAL A N 1
ATOM 698 C CA . VAL A 1 84 ? 2.094 -3.230 -2.819 1.00 98.81 84 VAL A CA 1
ATOM 699 C C . VAL A 1 84 ? 1.094 -2.307 -2.134 1.00 98.81 84 VAL A C 1
ATOM 701 O O . VAL A 1 84 ? 0.057 -1.974 -2.710 1.00 98.81 84 VAL A O 1
ATOM 704 N N . SER A 1 85 ? 1.435 -1.836 -0.934 1.00 98.69 85 SER A N 1
ATOM 705 C CA . SER A 1 85 ? 0.616 -0.868 -0.204 1.00 98.69 85 SER A CA 1
ATOM 706 C C . SER A 1 85 ? 0.591 0.485 -0.922 1.00 98.69 85 SER A C 1
ATOM 708 O O . SER A 1 85 ? -0.470 1.014 -1.227 1.00 98.69 85 SER A O 1
ATOM 710 N N . GLU A 1 86 ? 1.748 1.065 -1.241 1.00 98.31 86 GLU A N 1
ATOM 711 C CA . GLU A 1 86 ? 1.822 2.444 -1.726 1.00 98.31 86 GLU A CA 1
ATOM 712 C C . GLU A 1 86 ? 1.244 2.627 -3.136 1.00 98.31 86 GLU A C 1
ATOM 714 O O . GLU A 1 86 ? 0.485 3.569 -3.374 1.00 98.31 86 GLU A O 1
ATOM 719 N N . GLY A 1 87 ? 1.585 1.735 -4.067 1.00 97.75 87 GLY A N 1
ATOM 720 C CA . GLY A 1 87 ? 1.186 1.820 -5.472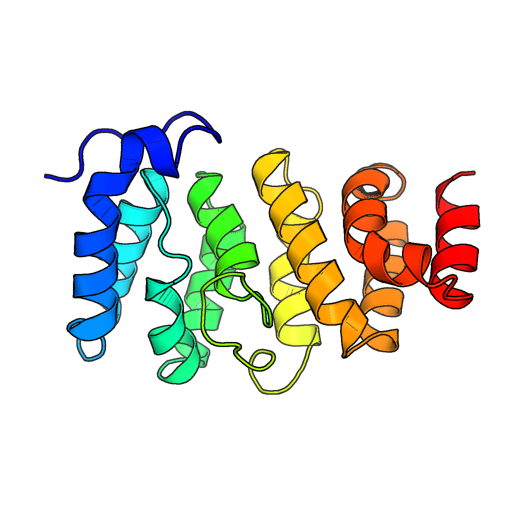 1.00 97.75 87 GLY A CA 1
ATOM 721 C C . GLY A 1 87 ? -0.320 1.665 -5.672 1.00 97.75 87 GLY A C 1
ATOM 722 O O . GLY A 1 87 ? -0.891 2.293 -6.566 1.00 97.75 87 GLY A O 1
ATOM 723 N N . THR A 1 88 ? -0.981 0.914 -4.786 1.00 98.19 88 THR A N 1
ATOM 724 C CA . THR A 1 88 ? -2.431 0.667 -4.824 1.00 98.19 88 THR A CA 1
ATOM 725 C C . THR A 1 88 ? -3.244 1.666 -3.993 1.00 98.19 88 THR A C 1
ATOM 727 O O . THR A 1 88 ? -4.464 1.532 -3.878 1.00 98.19 88 THR A O 1
ATOM 730 N N . ARG A 1 89 ? -2.618 2.719 -3.443 1.00 98.31 89 ARG A N 1
ATOM 731 C CA . ARG A 1 89 ? -3.339 3.774 -2.713 1.00 98.31 89 ARG A CA 1
ATOM 732 C C . ARG A 1 89 ? -4.321 4.512 -3.637 1.00 98.31 89 ARG A C 1
ATOM 734 O O . ARG A 1 89 ? -3.888 5.094 -4.644 1.00 98.31 89 ARG A O 1
ATOM 741 N N . PRO A 1 90 ? -5.608 4.634 -3.248 1.00 96.19 90 PRO A N 1
ATOM 742 C CA . PRO A 1 90 ? -6.587 5.406 -4.017 1.00 96.19 90 PRO A CA 1
ATOM 743 C C . PRO A 1 90 ? -6.232 6.898 -4.113 1.00 96.19 90 PRO A C 1
ATOM 745 O O . PRO A 1 90 ? -6.509 7.568 -5.108 1.00 96.19 90 PRO A O 1
ATOM 748 N N . ARG A 1 91 ? -5.580 7.439 -3.072 1.00 95.88 91 ARG A N 1
ATOM 749 C CA . ARG A 1 91 ? -5.252 8.870 -2.933 1.00 95.88 91 ARG A CA 1
ATOM 750 C C . ARG A 1 91 ? -3.749 9.109 -2.740 1.00 95.88 91 ARG A C 1
ATOM 752 O O . ARG A 1 91 ? -3.346 9.898 -1.883 1.00 95.88 91 ARG A O 1
ATOM 759 N N . LEU A 1 92 ? -2.927 8.430 -3.540 1.00 95.50 92 LEU A N 1
ATOM 760 C CA . LEU A 1 92 ? -1.478 8.638 -3.560 1.00 95.50 92 LEU A CA 1
ATOM 761 C C . LEU A 1 92 ? -1.139 10.103 -3.932 1.00 95.50 92 LEU A C 1
ATOM 763 O O . LEU A 1 92 ? -1.652 10.598 -4.939 1.00 95.50 92 LEU A O 1
ATOM 767 N N . PRO A 1 93 ? -0.318 10.828 -3.144 1.00 94.00 93 PRO A N 1
ATOM 768 C CA . PRO A 1 93 ? 0.110 12.185 -3.486 1.00 94.00 93 PRO A CA 1
ATOM 769 C C . PRO A 1 93 ? 0.832 12.233 -4.833 1.00 94.00 93 PRO A C 1
ATOM 771 O O . PRO A 1 93 ? 1.522 11.288 -5.186 1.00 94.00 93 PRO A O 1
ATOM 774 N N . TRP A 1 94 ? 0.665 13.334 -5.570 1.00 91.69 94 TRP A N 1
ATOM 775 C CA . TRP A 1 94 ? 1.267 13.574 -6.895 1.00 91.69 94 TRP A CA 1
ATOM 776 C C . TRP A 1 94 ? 0.875 12.591 -8.011 1.00 91.69 94 TRP A C 1
ATOM 778 O O . TRP A 1 94 ? 1.197 12.840 -9.168 1.00 91.69 94 TRP A O 1
ATOM 788 N N . ALA A 1 95 ? 0.106 11.546 -7.705 1.00 91.88 95 ALA A N 1
ATOM 789 C CA . ALA A 1 95 ? -0.480 10.645 -8.684 1.00 91.88 95 ALA A CA 1
ATOM 790 C C . ALA A 1 95 ? -1.934 11.021 -8.994 1.00 91.88 95 ALA A C 1
ATOM 792 O O . ALA A 1 95 ? -2.662 11.564 -8.154 1.00 91.88 95 ALA A O 1
ATOM 793 N N . LYS A 1 96 ? -2.409 10.637 -10.184 1.00 89.31 96 LYS A N 1
ATOM 794 C CA . LYS A 1 96 ? -3.849 10.609 -10.462 1.00 89.31 96 LYS A CA 1
ATOM 795 C C . LYS A 1 96 ? -4.517 9.620 -9.506 1.00 89.31 96 LYS A C 1
ATOM 797 O O . LYS A 1 96 ? -4.011 8.513 -9.312 1.00 89.31 96 LYS A O 1
ATOM 802 N N . ARG A 1 97 ? -5.654 10.001 -8.917 1.00 93.12 97 ARG A N 1
ATOM 803 C CA . ARG A 1 97 ? -6.458 9.081 -8.099 1.00 93.12 97 ARG A CA 1
ATOM 804 C C . ARG A 1 97 ? -6.884 7.876 -8.936 1.00 93.12 97 ARG A C 1
ATOM 806 O O . ARG A 1 97 ? -7.207 8.036 -10.110 1.00 93.12 97 ARG A O 1
ATOM 813 N N . ILE A 1 98 ? -6.867 6.711 -8.307 1.00 93.69 98 ILE A N 1
ATOM 814 C CA . ILE A 1 98 ? -7.479 5.494 -8.841 1.00 93.69 98 ILE A CA 1
ATOM 815 C C . ILE A 1 98 ? -8.577 5.086 -7.870 1.00 93.69 98 ILE A C 1
ATOM 817 O O . ILE A 1 98 ? -8.478 5.390 -6.674 1.00 93.69 98 ILE A O 1
ATOM 821 N N . ASP A 1 99 ? -9.614 4.443 -8.385 1.00 93.81 99 ASP A N 1
ATOM 822 C CA . ASP A 1 99 ? -10.619 3.818 -7.538 1.00 93.81 99 ASP A CA 1
ATOM 823 C C . ASP A 1 99 ? -10.018 2.611 -6.803 1.00 93.81 99 ASP A C 1
ATOM 825 O O . ASP A 1 99 ? -8.863 2.230 -7.014 1.00 93.81 99 ASP A O 1
ATOM 829 N N . VAL A 1 100 ? -10.780 2.052 -5.868 1.00 95.94 100 VAL A N 1
ATOM 830 C CA . VAL A 1 100 ? -10.402 0.780 -5.243 1.00 95.94 100 VAL A CA 1
ATOM 831 C C . VAL A 1 100 ? -10.389 -0.327 -6.290 1.00 95.94 100 VAL A C 1
ATOM 833 O O . VAL A 1 100 ? -11.143 -0.279 -7.264 1.00 95.94 100 VAL A O 1
ATOM 836 N N . LEU A 1 101 ? -9.520 -1.311 -6.078 1.00 94.75 101 LEU A N 1
ATOM 837 C CA . LEU A 1 101 ? -9.351 -2.417 -7.012 1.00 94.75 101 LEU A CA 1
ATOM 838 C C . LEU A 1 101 ? -10.667 -3.189 -7.137 1.00 94.75 101 LEU A C 1
ATOM 840 O O . LEU A 1 101 ? -11.337 -3.462 -6.140 1.00 94.75 101 LEU A O 1
ATOM 844 N N . SER A 1 102 ? -11.058 -3.483 -8.370 1.00 93.06 102 SER A N 1
ATOM 845 C CA . SER A 1 102 ? -12.296 -4.166 -8.746 1.00 93.06 102 SER A CA 1
ATOM 846 C C . SER A 1 102 ? -13.574 -3.510 -8.200 1.00 93.06 102 SER A C 1
ATOM 848 O O . SER A 1 102 ? -14.620 -4.151 -8.132 1.00 93.06 102 SER A O 1
ATOM 850 N N . GLY A 1 103 ? -13.512 -2.232 -7.804 1.00 94.75 103 GLY A N 1
ATOM 851 C CA . GLY A 1 103 ? -14.640 -1.520 -7.198 1.00 94.75 103 GLY A CA 1
ATOM 852 C C . GLY A 1 103 ? -14.965 -1.941 -5.759 1.00 94.75 103 GLY A C 1
ATOM 853 O O . GLY A 1 103 ? -15.991 -1.515 -5.235 1.00 94.75 103 GLY A O 1
ATOM 854 N N . ASP A 1 104 ? -14.104 -2.729 -5.107 1.00 96.81 104 ASP A N 1
ATOM 855 C CA . ASP A 1 104 ? -14.321 -3.256 -3.757 1.00 96.81 104 ASP A CA 1
ATOM 856 C C . ASP A 1 104 ? -13.144 -2.891 -2.821 1.00 96.81 104 ASP A C 1
ATOM 858 O O . ASP A 1 104 ? -12.014 -3.346 -3.035 1.00 96.81 104 ASP A O 1
ATOM 862 N N . PRO A 1 105 ? -13.356 -2.100 -1.743 1.00 97.69 105 PRO A N 1
ATOM 863 C CA . PRO A 1 105 ? -12.288 -1.766 -0.800 1.00 97.69 105 PRO A CA 1
ATOM 864 C C . PRO A 1 105 ? -11.654 -2.996 -0.132 1.00 97.69 105 PRO A C 1
ATOM 866 O O . PRO A 1 105 ? -10.483 -2.921 0.257 1.00 97.69 105 PRO A O 1
ATOM 869 N N . TYR A 1 106 ? -12.358 -4.129 -0.022 1.00 98.06 106 TYR A N 1
ATOM 870 C CA . TYR A 1 106 ? -11.792 -5.357 0.540 1.00 98.06 106 TYR A CA 1
ATOM 871 C C . TYR A 1 106 ? -10.678 -5.943 -0.331 1.00 98.06 106 TYR A C 1
ATOM 873 O O . TYR A 1 106 ? -9.768 -6.571 0.213 1.00 98.06 106 TYR A O 1
ATOM 881 N N . MET A 1 107 ? -10.654 -5.661 -1.639 1.00 97.75 107 MET A N 1
ATOM 882 C CA . MET A 1 107 ? -9.537 -6.050 -2.506 1.00 97.75 107 MET A CA 1
ATOM 883 C C . MET A 1 107 ? -8.248 -5.348 -2.085 1.00 97.75 107 MET A C 1
ATOM 885 O O . MET A 1 107 ? -7.224 -6.004 -1.888 1.00 97.75 107 MET A O 1
ATOM 889 N N . ASN A 1 108 ? -8.302 -4.038 -1.834 1.00 98.25 108 ASN A N 1
ATOM 890 C CA . ASN A 1 108 ? -7.169 -3.304 -1.273 1.00 98.25 108 ASN A CA 1
ATOM 891 C C . ASN A 1 108 ? -6.826 -3.772 0.148 1.00 98.25 108 ASN A C 1
ATOM 893 O O . ASN A 1 108 ? -5.654 -3.986 0.441 1.00 98.25 108 ASN A O 1
ATOM 897 N N . LEU A 1 109 ? -7.819 -3.948 1.026 1.00 98.56 109 LEU A N 1
ATOM 898 C CA . LEU A 1 109 ? -7.588 -4.378 2.412 1.00 98.56 109 LEU A CA 1
ATOM 899 C C . LEU A 1 109 ? -6.938 -5.771 2.482 1.00 98.56 109 LEU A C 1
ATOM 901 O O . LEU A 1 109 ? -6.080 -5.992 3.333 1.00 98.56 109 LEU A O 1
ATOM 905 N N . SER A 1 110 ? -7.272 -6.681 1.561 1.00 98.12 110 SER A N 1
ATOM 906 C CA . SER A 1 110 ? -6.655 -8.014 1.488 1.00 98.12 110 SER A CA 1
ATOM 907 C C . SER A 1 110 ? -5.150 -7.958 1.200 1.00 98.12 110 SER A C 1
ATOM 909 O O . SER A 1 110 ? -4.383 -8.722 1.780 1.00 98.12 110 SER A O 1
ATOM 911 N N . LEU A 1 111 ? -4.699 -7.000 0.381 1.00 98.44 111 LEU A N 1
ATOM 912 C CA . LEU A 1 111 ? -3.274 -6.776 0.113 1.00 98.44 111 LEU A CA 1
ATOM 913 C C . LEU A 1 111 ? -2.528 -6.227 1.340 1.00 98.44 111 LEU A C 1
ATOM 915 O O . LEU A 1 111 ? -1.318 -6.405 1.459 1.00 98.44 111 LEU A O 1
ATOM 919 N N . LEU A 1 112 ? -3.239 -5.561 2.256 1.00 98.69 112 LEU A N 1
ATOM 920 C CA . LEU A 1 112 ? -2.668 -4.991 3.479 1.00 98.69 112 LEU A CA 1
ATOM 921 C C . LEU A 1 112 ? -2.566 -5.995 4.630 1.00 98.69 112 LEU A C 1
ATOM 923 O O . LEU A 1 112 ? -1.809 -5.746 5.567 1.00 98.69 112 LEU A O 1
ATOM 927 N N . GLU A 1 113 ? -3.298 -7.108 4.578 1.00 97.88 113 GLU A N 1
ATOM 928 C CA . GLU A 1 113 ? -3.326 -8.127 5.634 1.00 97.88 113 GLU A CA 1
ATOM 929 C C . GLU A 1 113 ? -1.935 -8.692 5.978 1.00 97.88 113 GLU A C 1
ATOM 931 O O . GLU A 1 113 ? -1.559 -8.613 7.147 1.00 97.88 113 GLU A O 1
ATOM 936 N N . PRO A 1 114 ? -1.100 -9.151 5.024 1.00 97.38 114 PRO A N 1
ATOM 937 C CA . PRO A 1 114 ? 0.262 -9.591 5.353 1.00 97.38 114 PRO A CA 1
ATOM 938 C C . PRO A 1 114 ? 1.191 -8.438 5.781 1.00 97.38 114 PRO A C 1
ATOM 940 O O . PRO A 1 114 ? 2.178 -8.659 6.480 1.00 97.38 114 PRO A O 1
ATOM 943 N N . LEU A 1 115 ? 0.878 -7.197 5.391 1.00 98.62 115 LEU A N 1
ATOM 944 C CA . LEU A 1 115 ? 1.744 -6.028 5.579 1.00 98.62 115 LEU A CA 1
ATOM 945 C C . LEU A 1 115 ? 1.481 -5.273 6.889 1.00 98.62 115 LEU A C 1
ATOM 947 O O . LEU A 1 115 ? 2.318 -4.490 7.344 1.00 98.62 115 LEU A O 1
ATOM 951 N N . ILE A 1 116 ? 0.321 -5.458 7.521 1.00 98.31 116 ILE A N 1
ATOM 952 C CA . ILE A 1 116 ? -0.038 -4.687 8.720 1.00 98.31 116 ILE A CA 1
ATOM 953 C C . ILE A 1 116 ? 0.871 -5.005 9.917 1.00 98.31 116 ILE A C 1
ATOM 955 O O . ILE A 1 116 ? 1.106 -4.133 10.760 1.00 98.31 116 ILE A O 1
ATOM 959 N N . THR A 1 117 ? 1.421 -6.220 9.955 1.00 97.56 117 THR A N 1
ATOM 960 C CA . THR A 1 117 ? 2.395 -6.698 10.947 1.00 97.56 117 THR A CA 1
ATOM 961 C C . THR A 1 117 ? 3.838 -6.702 10.443 1.00 97.56 117 THR A C 1
ATOM 963 O O . THR A 1 117 ? 4.697 -7.281 11.104 1.00 97.56 117 THR A O 1
ATOM 966 N N . ASP A 1 118 ? 4.126 -6.075 9.299 1.00 98.38 118 ASP A N 1
ATOM 967 C CA . ASP A 1 118 ? 5.463 -6.075 8.693 1.00 98.38 118 ASP A CA 1
ATOM 968 C C . ASP A 1 118 ? 6.546 -5.609 9.678 1.00 98.38 118 ASP A C 1
ATOM 970 O O . ASP A 1 118 ? 6.336 -4.671 10.447 1.00 98.38 118 ASP A O 1
ATOM 974 N N . HIS A 1 119 ? 7.725 -6.227 9.652 1.00 95.88 119 HIS A N 1
ATOM 975 C CA . HIS A 1 119 ? 8.849 -5.833 10.508 1.00 95.88 119 HIS A CA 1
ATOM 976 C C . HIS A 1 119 ? 9.408 -4.441 10.158 1.00 95.88 119 HIS A C 1
ATOM 978 O O . HIS A 1 119 ? 10.014 -3.778 11.003 1.00 95.88 119 HIS A O 1
ATOM 984 N N . SER A 1 120 ? 9.176 -3.978 8.930 1.00 97.25 120 SER A N 1
ATOM 985 C CA . SER A 1 120 ? 9.597 -2.679 8.422 1.00 97.25 120 SER A CA 1
ATOM 986 C C . SER A 1 120 ? 8.642 -1.563 8.847 1.00 97.25 120 SER A C 1
ATOM 988 O O . SER A 1 120 ? 7.479 -1.504 8.436 1.00 97.25 120 SER A O 1
ATOM 990 N N . LYS A 1 121 ? 9.146 -0.579 9.605 1.00 96.31 121 LYS A N 1
ATOM 991 C CA . LYS A 1 121 ? 8.370 0.636 9.919 1.00 96.31 121 LYS A CA 1
ATOM 992 C C . LYS A 1 121 ? 8.055 1.459 8.672 1.00 96.31 121 LYS A C 1
ATOM 994 O O . LYS A 1 121 ? 7.037 2.154 8.643 1.00 96.31 121 LYS A O 1
ATOM 999 N N . TYR A 1 122 ? 8.897 1.375 7.648 1.00 96.81 122 TYR A N 1
ATOM 1000 C CA . TYR A 1 122 ? 8.658 2.001 6.356 1.00 96.81 122 TYR A CA 1
ATOM 1001 C C . TYR A 1 122 ? 7.440 1.398 5.643 1.00 96.81 122 TYR A C 1
ATOM 1003 O O . TYR A 1 122 ? 6.567 2.156 5.205 1.00 96.81 122 TYR A O 1
ATOM 1011 N N . VAL A 1 123 ? 7.310 0.066 5.624 1.00 98.50 123 VAL A N 1
ATOM 1012 C CA . VAL A 1 123 ? 6.117 -0.619 5.096 1.00 98.50 123 VAL A CA 1
ATOM 1013 C C . VAL A 1 123 ? 4.886 -0.293 5.947 1.00 98.50 123 VAL A C 1
ATOM 1015 O O . VAL A 1 123 ? 3.892 0.196 5.409 1.00 98.50 123 VAL A O 1
ATOM 1018 N N . GLN A 1 124 ? 4.962 -0.435 7.277 1.00 98.38 124 GLN A N 1
ATOM 1019 C CA . GLN A 1 124 ? 3.842 -0.122 8.183 1.00 98.38 124 GLN A CA 1
ATOM 1020 C C . GLN A 1 124 ? 3.315 1.311 7.996 1.00 98.38 124 GLN A C 1
ATOM 1022 O O . GLN A 1 124 ? 2.109 1.562 8.052 1.00 98.38 124 GLN A O 1
ATOM 1027 N N . LYS A 1 125 ? 4.208 2.281 7.751 1.00 98.31 125 LYS A N 1
ATOM 1028 C CA . LYS A 1 125 ? 3.821 3.672 7.481 1.00 98.31 125 LYS A CA 1
ATOM 1029 C C . LYS A 1 125 ? 3.005 3.794 6.195 1.00 98.31 125 LYS A C 1
ATOM 1031 O O . LYS A 1 125 ? 2.043 4.565 6.172 1.00 98.31 125 LYS A O 1
ATOM 1036 N N . SER A 1 126 ? 3.382 3.062 5.146 1.00 98.62 126 SER A N 1
ATOM 1037 C CA . SER A 1 126 ? 2.614 2.994 3.900 1.00 98.62 126 SER A CA 1
ATOM 1038 C C . SER A 1 126 ? 1.232 2.389 4.142 1.00 98.62 126 SER A C 1
ATOM 1040 O O . SER A 1 126 ? 0.239 3.020 3.778 1.00 98.62 126 SER A O 1
ATOM 1042 N N . VAL A 1 127 ? 1.150 1.272 4.875 1.00 98.81 127 VAL A N 1
ATOM 1043 C CA . VAL A 1 127 ? -0.127 0.623 5.231 1.00 98.81 127 VAL A CA 1
ATOM 1044 C C . VAL A 1 127 ? -1.045 1.602 5.962 1.00 98.81 127 VAL A C 1
ATOM 1046 O O . VAL A 1 127 ? -2.193 1.805 5.574 1.00 98.81 127 VAL A O 1
ATOM 1049 N N . GLY A 1 128 ? -0.537 2.310 6.974 1.00 98.69 128 GLY A N 1
ATOM 1050 C CA . GLY A 1 128 ? -1.322 3.328 7.675 1.00 98.69 128 GLY A CA 1
ATOM 1051 C C . GLY A 1 128 ? -1.668 4.551 6.806 1.00 98.69 128 GLY A C 1
ATOM 1052 O O . GLY A 1 128 ? -2.633 5.259 7.079 1.00 98.69 128 GLY A O 1
ATOM 1053 N N . ASN A 1 129 ? -0.926 4.853 5.740 1.00 98.75 129 ASN A N 1
ATOM 1054 C CA . ASN A 1 129 ? -1.362 5.862 4.770 1.00 98.75 129 ASN A CA 1
ATOM 1055 C C . ASN A 1 129 ? -2.501 5.345 3.892 1.00 98.75 129 ASN A C 1
ATOM 1057 O O . ASN A 1 129 ? -3.455 6.086 3.664 1.00 98.75 129 ASN A O 1
ATOM 1061 N N . HIS A 1 130 ? -2.423 4.092 3.452 1.00 98.75 130 HIS A N 1
ATOM 1062 C CA . HIS A 1 130 ? -3.447 3.449 2.637 1.00 98.75 130 HIS A CA 1
ATOM 1063 C C . HIS A 1 130 ? -4.766 3.303 3.398 1.00 98.75 130 HIS A C 1
ATOM 1065 O O . HIS A 1 130 ? -5.797 3.760 2.908 1.00 98.75 130 HIS A O 1
ATOM 1071 N N . LEU A 1 131 ? -4.729 2.818 4.643 1.00 98.69 131 LEU A N 1
ATOM 1072 C CA . LEU A 1 131 ? -5.903 2.763 5.525 1.00 98.69 131 LEU A CA 1
ATOM 1073 C C . LEU A 1 131 ? -6.531 4.144 5.734 1.00 98.69 131 LEU A C 1
ATOM 1075 O O . LEU A 1 131 ? -7.750 4.286 5.733 1.00 98.69 131 LEU A O 1
ATOM 1079 N N . ASN A 1 132 ? -5.709 5.187 5.858 1.00 98.56 132 ASN A N 1
ATOM 1080 C CA . ASN A 1 132 ? -6.201 6.556 5.983 1.00 98.56 132 ASN A CA 1
ATOM 1081 C C . ASN A 1 132 ? -6.829 7.103 4.695 1.00 98.56 132 ASN A C 1
ATOM 1083 O O . ASN A 1 132 ? -7.617 8.045 4.747 1.00 98.56 132 ASN A O 1
ATOM 1087 N N . ASP A 1 133 ? -6.457 6.576 3.534 1.00 98.25 133 ASP A N 1
ATOM 1088 C CA . ASP A 1 133 ? -7.083 6.949 2.269 1.00 98.25 133 ASP A CA 1
ATOM 1089 C C . ASP A 1 133 ? -8.412 6.216 2.072 1.00 98.25 133 ASP A C 1
ATOM 1091 O O . ASP A 1 133 ? -9.387 6.858 1.672 1.00 98.25 133 ASP A O 1
ATOM 1095 N N . LEU A 1 134 ? -8.463 4.925 2.422 1.00 98.38 134 LEU A N 1
ATOM 1096 C CA . LEU A 1 134 ? -9.685 4.117 2.403 1.00 98.38 134 LEU A CA 1
ATOM 1097 C C . LEU A 1 134 ? -10.720 4.654 3.393 1.00 98.38 134 LEU A C 1
ATOM 1099 O O . LEU A 1 134 ? -11.844 4.929 2.988 1.00 98.38 134 LEU A O 1
ATOM 1103 N N . SER A 1 135 ? -10.332 4.948 4.637 1.00 97.38 135 SER A N 1
ATOM 1104 C CA . SER A 1 135 ? -11.258 5.387 5.695 1.00 97.38 135 SER A CA 1
ATOM 1105 C C . SER A 1 135 ? -11.990 6.704 5.411 1.00 97.38 135 SER A C 1
ATOM 1107 O O . SER A 1 135 ? -13.026 6.977 6.009 1.00 97.38 135 SER A O 1
ATOM 1109 N N . LYS A 1 136 ? -11.487 7.524 4.478 1.00 95.38 136 LYS A N 1
ATOM 1110 C CA . LYS A 1 136 ? -12.155 8.761 4.031 1.00 95.38 136 LYS A CA 1
ATOM 1111 C C . LYS A 1 136 ? -13.357 8.512 3.120 1.00 95.38 136 LYS A C 1
ATOM 1113 O O . LYS A 1 136 ? -14.123 9.442 2.898 1.00 95.38 136 LYS A O 1
ATOM 1118 N N . THR A 1 137 ? -13.446 7.331 2.508 1.00 95.06 137 THR A N 1
ATOM 1119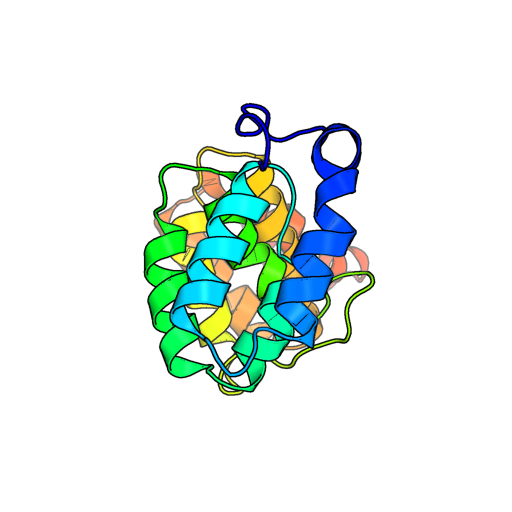 C CA . THR A 1 137 ? -14.478 6.995 1.508 1.00 95.06 137 THR A CA 1
ATOM 1120 C C . THR A 1 137 ? -15.246 5.736 1.918 1.00 95.06 137 THR A C 1
ATOM 1122 O O . THR A 1 137 ? -16.466 5.749 1.888 1.00 95.06 137 THR A O 1
ATOM 1125 N N . TYR A 1 138 ? -14.535 4.712 2.395 1.00 96.81 138 TYR A N 1
ATOM 1126 C CA . TYR A 1 138 ? -15.034 3.402 2.830 1.00 96.81 138 TYR A CA 1
ATOM 1127 C C . TYR A 1 138 ? -14.831 3.246 4.343 1.00 96.81 138 TYR A C 1
ATOM 1129 O O . TYR A 1 138 ? -13.993 2.469 4.815 1.00 96.81 138 TYR A O 1
ATOM 1137 N N . LYS A 1 139 ? -15.473 4.133 5.115 1.00 96.12 139 LYS A N 1
ATOM 1138 C CA . LYS A 1 139 ? -15.235 4.267 6.562 1.00 96.12 139 LYS A CA 1
ATOM 1139 C C . LYS A 1 139 ? -15.587 2.981 7.306 1.00 96.12 139 LYS A C 1
ATOM 1141 O O . LYS A 1 139 ? -14.790 2.517 8.122 1.00 96.12 139 LYS A O 1
ATOM 1146 N N . GLU A 1 140 ? -16.778 2.451 7.050 1.00 96.31 140 GLU A N 1
ATOM 1147 C CA . GLU A 1 140 ? -17.346 1.325 7.790 1.00 96.31 140 GLU A CA 1
ATOM 1148 C C . GLU A 1 140 ? -16.524 0.057 7.556 1.00 96.31 140 GLU A C 1
ATOM 1150 O O . GLU A 1 140 ? -16.041 -0.540 8.521 1.00 96.31 140 GLU A O 1
ATOM 1155 N N . GLU A 1 141 ? -16.236 -0.257 6.294 1.00 97.88 141 GLU A N 1
ATOM 1156 C CA . GLU A 1 141 ? -15.442 -1.408 5.859 1.00 97.88 141 GLU A CA 1
ATOM 1157 C C . GLU A 1 141 ? -14.018 -1.334 6.419 1.00 97.88 141 GLU A C 1
ATOM 1159 O O . GLU A 1 141 ? -13.485 -2.311 6.952 1.00 97.88 141 GLU A O 1
ATOM 1164 N N . THR A 1 142 ? -13.404 -0.145 6.374 1.00 97.88 142 THR A N 1
ATOM 1165 C CA . THR A 1 142 ? -12.050 0.053 6.910 1.00 97.88 142 THR A CA 1
ATOM 1166 C C . THR A 1 142 ? -12.017 -0.145 8.427 1.00 97.88 142 THR A C 1
ATOM 1168 O O . THR A 1 142 ? -11.115 -0.810 8.939 1.00 97.88 142 THR A O 1
ATOM 1171 N N . ILE A 1 143 ? -12.979 0.413 9.173 1.00 96.25 143 ILE A N 1
ATOM 1172 C CA . ILE A 1 143 ? -13.042 0.260 10.637 1.00 96.25 143 ILE A CA 1
ATOM 1173 C C . ILE A 1 143 ? -13.338 -1.193 11.021 1.00 96.25 143 ILE A C 1
ATOM 1175 O O . ILE A 1 143 ? -12.742 -1.703 11.973 1.00 96.25 143 ILE A O 1
ATOM 1179 N N . GLU A 1 144 ? -14.242 -1.866 10.314 1.00 96.75 144 GLU A N 1
ATOM 1180 C CA . GLU A 1 144 ? -14.547 -3.278 10.540 1.00 96.75 144 GLU A CA 1
ATOM 1181 C C . GLU A 1 144 ? -13.309 -4.154 10.322 1.00 96.75 144 GLU A C 1
ATOM 1183 O O . GLU A 1 144 ? -12.932 -4.933 11.206 1.00 96.75 144 GLU A O 1
ATOM 1188 N N . TRP A 1 145 ? -12.621 -3.974 9.195 1.00 98.19 145 TRP A N 1
ATOM 1189 C CA . TRP A 1 145 ? -11.399 -4.712 8.897 1.00 98.19 145 TRP A CA 1
ATOM 1190 C C . TRP A 1 145 ? -10.308 -4.443 9.938 1.00 98.19 145 TRP A C 1
ATOM 1192 O O . TRP A 1 145 ? -9.694 -5.380 10.447 1.00 98.19 145 TRP A O 1
ATOM 1202 N N . ILE A 1 146 ? -10.123 -3.186 10.357 1.00 97.38 146 ILE A N 1
ATOM 1203 C CA . ILE A 1 146 ? -9.178 -2.828 11.425 1.00 97.38 146 ILE A CA 1
ATOM 1204 C C . ILE A 1 146 ? -9.532 -3.531 12.744 1.00 97.38 146 ILE A C 1
ATOM 1206 O O . ILE A 1 146 ? -8.637 -4.046 13.416 1.00 97.38 146 ILE A O 1
ATOM 1210 N N . LYS A 1 147 ? -10.815 -3.591 13.128 1.00 96.25 147 LYS A N 1
ATOM 1211 C CA . LYS A 1 147 ? -11.258 -4.318 14.333 1.00 96.25 147 LYS A CA 1
ATOM 1212 C C . LYS A 1 147 ? -10.919 -5.805 14.234 1.00 96.25 147 LYS A C 1
ATOM 1214 O O . LYS A 1 147 ? -10.421 -6.374 15.208 1.00 96.25 147 LYS A O 1
ATOM 1219 N N . LYS A 1 148 ? -11.145 -6.422 13.069 1.00 97.19 148 LYS A N 1
ATOM 1220 C CA . LYS A 1 148 ? -10.777 -7.822 12.799 1.00 97.19 148 LYS A CA 1
ATOM 1221 C C . LYS A 1 148 ? -9.268 -8.028 12.946 1.00 97.19 148 LYS A C 1
ATOM 1223 O O . LYS A 1 148 ? -8.856 -8.907 13.698 1.00 97.19 148 LYS A O 1
ATOM 1228 N N . MET A 1 149 ? -8.450 -7.190 12.313 1.00 97.69 149 MET A N 1
ATOM 1229 C CA . MET A 1 149 ? -6.987 -7.274 12.404 1.00 97.69 149 MET A CA 1
ATOM 1230 C C . MET A 1 149 ? -6.473 -7.041 13.827 1.00 97.69 149 MET A C 1
ATOM 1232 O O . MET A 1 149 ? -5.588 -7.755 14.292 1.00 97.69 149 MET A O 1
ATOM 1236 N N . HIS A 1 150 ? -7.054 -6.094 14.567 1.00 96.50 150 HIS A N 1
ATOM 1237 C CA . HIS A 1 150 ? -6.670 -5.841 15.957 1.00 96.50 150 HIS A CA 1
ATOM 1238 C C . HIS A 1 150 ? -7.041 -7.010 16.873 1.00 96.50 150 HIS A C 1
ATOM 1240 O O . HIS A 1 150 ? -6.294 -7.324 17.793 1.00 96.50 150 HIS A O 1
ATOM 1246 N N . LYS A 1 151 ? -8.147 -7.715 16.609 1.00 95.75 151 LYS A N 1
ATOM 1247 C CA . LYS A 1 151 ? -8.471 -8.956 17.327 1.00 95.75 151 LYS A CA 1
ATOM 1248 C C . LYS A 1 151 ? -7.415 -10.048 17.098 1.00 95.75 151 LYS A C 1
ATOM 1250 O O . LYS A 1 151 ? -7.157 -10.819 18.015 1.00 95.75 151 LYS A O 1
ATOM 1255 N N . LEU A 1 152 ? -6.817 -10.113 15.905 1.00 96.75 152 LEU A N 1
ATOM 1256 C CA . LEU A 1 152 ? -5.804 -11.115 15.549 1.00 96.75 152 LEU A CA 1
ATOM 1257 C C . LEU A 1 152 ? -4.401 -10.766 16.064 1.00 96.75 152 LEU A C 1
ATOM 1259 O O . LEU A 1 152 ? -3.687 -11.643 16.541 1.00 96.75 152 LEU A O 1
ATOM 1263 N N . HIS A 1 153 ? -4.004 -9.496 15.980 1.00 96.50 153 HIS A N 1
ATOM 1264 C CA . HIS A 1 153 ? -2.620 -9.073 16.232 1.00 96.50 153 HIS A CA 1
ATOM 1265 C C . HIS A 1 153 ? -2.444 -8.210 17.489 1.00 96.50 153 HIS A C 1
ATOM 1267 O O . HIS A 1 153 ? -1.313 -7.956 17.911 1.00 96.50 153 HIS A O 1
ATOM 1273 N N . GLY A 1 154 ? -3.540 -7.756 18.099 1.00 94.06 154 GLY A N 1
ATOM 1274 C CA . GLY A 1 154 ? -3.541 -6.945 19.313 1.00 94.06 154 GLY A CA 1
ATOM 1275 C C . GLY A 1 154 ? -2.667 -5.697 19.201 1.00 94.06 154 GLY A C 1
ATOM 1276 O O . GLY A 1 154 ? -2.626 -5.024 18.168 1.00 94.06 154 GLY A O 1
ATOM 1277 N N . LYS A 1 155 ? -1.906 -5.427 20.271 1.00 93.56 155 LYS A N 1
ATOM 1278 C CA . LYS A 1 155 ? -1.103 -4.204 20.417 1.00 93.56 155 LYS A CA 1
ATOM 1279 C C . LYS A 1 155 ? -0.004 -4.046 19.352 1.00 93.56 155 LYS A C 1
ATOM 1281 O O . LYS A 1 155 ? 0.482 -2.933 19.145 1.00 93.56 155 LYS A O 1
ATOM 1286 N N . ASN A 1 156 ? 0.346 -5.116 18.630 1.00 94.00 156 ASN A N 1
ATOM 1287 C CA . ASN A 1 156 ? 1.397 -5.106 17.605 1.00 94.00 156 ASN A CA 1
ATOM 1288 C C . ASN A 1 156 ? 1.087 -4.167 16.432 1.00 94.00 156 ASN A C 1
ATOM 1290 O O . ASN A 1 156 ? 2.009 -3.624 15.825 1.00 94.00 156 ASN A O 1
ATOM 1294 N N . ILE A 1 157 ? -0.195 -3.931 16.137 1.00 96.50 157 ILE A N 1
ATOM 1295 C CA . ILE A 1 157 ? -0.616 -3.080 15.015 1.00 96.50 157 ILE A CA 1
ATOM 1296 C C . ILE A 1 157 ? -1.094 -1.690 15.452 1.00 96.50 157 ILE A C 1
ATOM 1298 O O . ILE A 1 157 ? -1.461 -0.878 14.602 1.00 96.50 157 ILE A O 1
ATOM 1302 N N . ASN A 1 158 ? -1.068 -1.373 16.754 1.00 95.56 158 ASN A N 1
ATOM 1303 C CA . ASN A 1 158 ? -1.640 -0.135 17.304 1.00 95.56 158 ASN A CA 1
ATOM 1304 C C . ASN A 1 158 ? -1.094 1.123 16.637 1.00 95.56 158 ASN A C 1
ATOM 1306 O O . ASN A 1 158 ? -1.836 2.067 16.370 1.00 95.56 158 ASN A O 1
ATOM 1310 N N . TRP A 1 159 ? 0.208 1.136 16.353 1.00 95.75 159 TRP A N 1
ATOM 1311 C CA . TRP A 1 159 ? 0.840 2.263 15.680 1.00 95.75 159 TRP A CA 1
ATOM 1312 C C . TRP A 1 159 ? 0.291 2.452 14.257 1.00 95.75 159 TRP A C 1
ATOM 1314 O O . TRP A 1 159 ? -0.127 3.557 13.906 1.00 95.75 159 TRP A O 1
ATOM 1324 N N . THR A 1 160 ? 0.224 1.373 13.469 1.00 97.69 160 THR A N 1
ATOM 1325 C CA . THR A 1 160 ? -0.296 1.382 12.091 1.00 97.69 160 THR A CA 1
ATOM 1326 C C . THR A 1 160 ? -1.763 1.796 12.058 1.00 97.69 160 THR A C 1
ATOM 1328 O O . THR A 1 160 ? -2.149 2.645 11.258 1.00 97.69 160 THR A O 1
ATOM 1331 N N . VAL A 1 161 ? -2.567 1.263 12.979 1.00 96.69 161 VAL A N 1
ATOM 1332 C CA . VAL A 1 161 ? -3.993 1.574 13.140 1.00 96.69 161 VAL A CA 1
ATOM 1333 C C . VAL A 1 161 ? -4.215 3.040 13.510 1.00 96.69 161 VAL A C 1
ATOM 1335 O O . VAL A 1 161 ? -4.996 3.730 12.855 1.00 96.69 161 VAL A O 1
ATOM 1338 N N . LYS A 1 162 ? -3.490 3.555 14.511 1.00 95.50 162 LYS A N 1
ATOM 1339 C CA . LYS A 1 162 ? -3.568 4.969 14.909 1.00 95.50 162 LYS A CA 1
ATOM 1340 C C . LYS A 1 162 ? -3.192 5.887 13.749 1.00 95.50 162 LYS A C 1
ATOM 1342 O O . LYS A 1 162 ? -3.841 6.910 13.533 1.00 95.50 162 LYS A O 1
ATOM 1347 N N . HIS A 1 163 ? -2.167 5.514 12.982 1.00 96.62 163 HIS A N 1
ATOM 1348 C CA . HIS A 1 163 ? -1.783 6.243 11.775 1.00 96.62 163 HIS A CA 1
ATOM 1349 C C . HIS A 1 163 ? -2.876 6.160 10.698 1.00 96.62 163 HIS A C 1
ATOM 1351 O O . HIS A 1 163 ? -3.204 7.183 10.100 1.00 96.62 163 HIS A O 1
ATOM 1357 N N . GLY A 1 164 ? -3.492 4.990 10.504 1.00 97.31 164 GLY A N 1
ATOM 1358 C CA . GLY A 1 164 ? -4.603 4.723 9.579 1.00 97.31 164 GLY A CA 1
ATOM 1359 C C . GLY A 1 164 ? -5.887 5.496 9.860 1.00 97.31 164 GLY A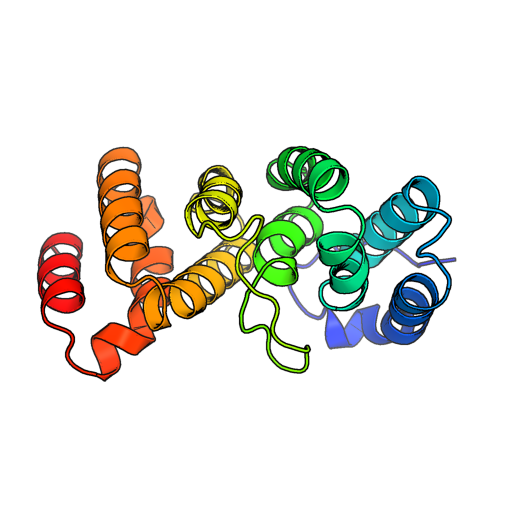 C 1
ATOM 1360 O O . GLY A 1 164 ? -6.585 5.893 8.933 1.00 97.31 164 GLY A O 1
ATOM 1361 N N . LEU A 1 165 ? -6.183 5.778 11.126 1.00 97.12 165 LEU A N 1
ATOM 1362 C CA . LEU A 1 165 ? -7.402 6.486 11.530 1.00 97.12 165 LEU A CA 1
ATOM 1363 C C . LEU A 1 165 ? -7.178 7.978 11.810 1.00 97.12 165 LEU A C 1
ATOM 1365 O O . LEU A 1 165 ? -8.116 8.682 12.181 1.00 97.12 165 LEU A O 1
ATOM 1369 N N . ARG A 1 166 ? -5.961 8.503 11.605 1.00 96.75 166 ARG A N 1
ATOM 1370 C CA . ARG A 1 166 ? -5.584 9.880 11.986 1.00 96.75 166 ARG A CA 1
ATOM 1371 C C . ARG A 1 166 ? -6.521 10.963 11.446 1.00 96.75 166 ARG A C 1
ATOM 1373 O O . ARG A 1 166 ? -6.766 11.944 12.142 1.00 96.75 166 ARG A O 1
ATOM 1380 N N . SER A 1 167 ? -7.036 10.811 10.221 1.00 96.81 167 SER A N 1
ATOM 1381 C CA . SER A 1 167 ? -7.940 11.813 9.636 1.00 96.81 167 SER A CA 1
ATOM 1382 C C . SER A 1 167 ? -9.308 11.794 10.312 1.00 96.81 167 SER A C 1
ATOM 1384 O O . SER A 1 167 ? -9.837 12.862 10.594 1.00 96.81 167 SER A O 1
ATOM 1386 N N . LEU A 1 168 ? -9.837 10.605 10.620 1.00 96.44 168 LEU A N 1
ATOM 1387 C CA . LEU A 1 168 ? -11.101 10.438 11.341 1.00 96.44 168 LEU A CA 1
ATOM 1388 C C . LEU A 1 168 ? -10.998 10.955 12.782 1.00 96.44 168 LEU A C 1
ATOM 1390 O O . LEU A 1 168 ? -11.858 11.706 13.232 1.00 96.44 168 LEU A O 1
ATOM 1394 N N . ILE A 1 169 ? -9.890 10.653 13.467 1.00 94.75 169 ILE A N 1
ATOM 1395 C CA . ILE A 1 169 ? -9.600 11.180 14.810 1.00 94.75 169 ILE A CA 1
ATOM 1396 C C . ILE A 1 169 ? -9.556 12.713 14.786 1.00 94.75 169 ILE A C 1
ATOM 1398 O O . ILE A 1 169 ? -10.150 13.362 15.641 1.00 94.75 169 ILE A O 1
ATOM 1402 N N . LYS A 1 170 ? -8.892 13.308 13.786 1.00 95.31 170 LYS A N 1
ATOM 1403 C CA . LYS A 1 170 ? -8.788 14.769 13.650 1.00 95.31 170 LYS A CA 1
ATOM 1404 C C . LYS A 1 170 ? -10.151 15.454 13.491 1.00 95.31 170 LYS A C 1
ATOM 1406 O O . LYS A 1 170 ? -10.283 16.604 13.898 1.00 95.31 170 LYS A O 1
ATOM 1411 N N . VAL A 1 171 ? -11.139 14.779 12.902 1.00 96.00 171 VAL A N 1
ATOM 1412 C CA . VAL A 1 171 ? -12.503 15.312 12.729 1.00 96.00 171 VAL A CA 1
ATOM 1413 C C . VAL A 1 171 ? -13.481 14.836 13.811 1.00 96.00 171 VAL A C 1
ATOM 1415 O O . VAL A 1 171 ? -14.682 15.018 13.653 1.00 96.00 171 VAL A O 1
ATOM 1418 N N . ASN A 1 172 ? -12.982 14.266 14.915 1.00 93.94 172 ASN A N 1
ATOM 1419 C CA . ASN A 1 172 ? -13.780 13.747 16.033 1.00 93.94 172 ASN A CA 1
ATOM 1420 C C . ASN A 1 172 ? -14.845 12.712 15.624 1.00 93.94 172 ASN A C 1
ATOM 1422 O O . ASN A 1 172 ? -15.945 12.684 16.185 1.00 93.94 172 ASN A O 1
ATOM 1426 N N . ASP A 1 173 ? -14.525 11.847 14.657 1.00 96.06 173 ASP A N 1
ATOM 1427 C CA . ASP A 1 173 ? -15.393 10.725 14.295 1.00 96.06 173 ASP A CA 1
ATOM 1428 C C . ASP A 1 173 ? -15.569 9.779 15.496 1.00 96.06 173 ASP A C 1
ATOM 1430 O O . ASP A 1 173 ? -14.595 9.274 16.063 1.00 96.06 173 ASP A O 1
ATOM 1434 N N . GLN A 1 174 ? -16.822 9.565 15.903 1.00 93.44 174 GLN A N 1
ATOM 1435 C CA . GLN A 1 174 ? -17.151 8.853 17.141 1.00 93.44 174 GLN A CA 1
ATOM 1436 C C . GLN A 1 174 ? -16.774 7.371 17.079 1.00 93.44 174 GLN A C 1
ATOM 1438 O O . GLN A 1 174 ? -16.281 6.828 18.068 1.00 93.44 174 GLN A O 1
ATOM 1443 N N . ASP A 1 175 ? -16.934 6.728 15.920 1.00 89.62 175 ASP A N 1
ATOM 1444 C CA . ASP A 1 175 ? -16.610 5.311 15.743 1.00 89.62 175 ASP A CA 1
ATOM 1445 C C . ASP A 1 175 ? -15.102 5.081 15.867 1.00 89.62 175 ASP A C 1
ATOM 1447 O O . ASP A 1 175 ? -14.654 4.162 16.567 1.00 89.62 175 ASP A O 1
ATOM 1451 N N . ALA A 1 176 ? -14.312 5.944 15.221 1.00 91.94 176 ALA A N 1
ATOM 1452 C CA . ALA A 1 176 ? -12.860 5.914 15.301 1.00 91.94 176 ALA A CA 1
ATOM 1453 C C . ALA A 1 176 ? -12.371 6.203 16.727 1.00 91.94 176 ALA A C 1
ATOM 1455 O O . ALA A 1 176 ? -11.523 5.468 17.233 1.00 91.94 176 ALA A O 1
ATOM 1456 N N . LEU A 1 177 ? -12.918 7.219 17.405 1.00 92.25 177 LEU A N 1
ATOM 1457 C CA . LEU A 1 177 ? -12.557 7.536 18.791 1.00 92.25 177 LEU A CA 1
ATOM 1458 C C . LEU A 1 177 ? -12.902 6.386 19.744 1.00 92.25 177 LEU A C 1
ATOM 1460 O O . LEU A 1 177 ? -12.034 5.930 20.488 1.00 92.25 177 LEU A O 1
ATOM 1464 N N . ALA A 1 178 ? -14.125 5.856 19.683 1.00 90.25 178 ALA A N 1
ATOM 1465 C CA . ALA A 1 178 ? -14.568 4.745 20.527 1.00 90.25 178 ALA A CA 1
ATOM 1466 C C . ALA A 1 178 ? -13.736 3.473 20.310 1.00 90.25 178 ALA A C 1
ATOM 1468 O O . ALA A 1 178 ? -13.537 2.671 21.226 1.00 90.25 178 ALA A O 1
ATOM 1469 N N . PHE A 1 179 ? -13.252 3.242 19.090 1.00 89.19 179 PHE A N 1
ATOM 1470 C CA . PHE A 1 179 ? -12.295 2.173 18.839 1.00 89.19 179 PHE A CA 1
ATOM 1471 C C . PHE A 1 179 ? -10.915 2.490 19.434 1.00 89.19 179 PHE A C 1
ATOM 1473 O O . PHE A 1 179 ? -10.370 1.660 20.155 1.00 89.19 179 PHE A O 1
ATOM 1480 N N . MET A 1 180 ? -10.380 3.693 19.217 1.00 88.50 180 MET A N 1
ATOM 1481 C CA . MET A 1 180 ? -9.060 4.080 19.727 1.00 88.50 180 MET A CA 1
ATOM 1482 C C . MET A 1 180 ? -8.968 4.100 21.257 1.00 88.50 180 MET A C 1
ATOM 1484 O O . MET A 1 180 ? -7.913 3.755 21.784 1.00 88.50 180 MET A O 1
ATOM 1488 N N . HIS A 1 181 ? -10.046 4.445 21.969 1.00 85.38 181 HIS A N 1
ATOM 1489 C CA . HIS A 1 181 ? -10.102 4.334 23.431 1.00 85.38 181 HIS A CA 1
ATOM 1490 C C . HIS A 1 181 ? -9.852 2.892 23.894 1.00 85.38 181 HIS A C 1
ATOM 1492 O O . HIS A 1 181 ? -8.992 2.666 24.735 1.00 85.38 181 HIS A O 1
ATOM 1498 N N . ARG A 1 182 ? -10.495 1.911 23.248 1.00 81.12 182 ARG A N 1
ATOM 1499 C CA . ARG A 1 182 ? -10.313 0.477 23.540 1.00 81.12 182 ARG A CA 1
ATOM 1500 C C . ARG A 1 182 ? -8.934 -0.065 23.158 1.00 81.12 182 ARG A C 1
ATOM 1502 O O . ARG A 1 182 ? -8.492 -1.055 23.718 1.00 81.12 182 ARG A O 1
ATOM 1509 N N . VAL A 1 183 ? -8.275 0.546 22.173 1.00 78.44 183 VAL A N 1
ATOM 1510 C CA . VAL A 1 183 ? -6.914 0.177 21.732 1.00 78.44 183 VAL A CA 1
ATOM 1511 C C . VAL A 1 183 ? -5.836 0.751 22.668 1.00 78.44 183 VAL A C 1
ATOM 1513 O O . VAL A 1 183 ? -4.721 0.227 22.724 1.00 78.44 183 VAL A O 1
ATOM 1516 N N . GLY A 1 184 ? -6.145 1.856 23.358 1.00 64.44 184 GLY A N 1
ATOM 1517 C CA . GLY A 1 184 ? -5.249 2.535 24.297 1.00 64.44 184 GLY A CA 1
ATOM 1518 C C . GLY A 1 184 ? -5.185 1.909 25.694 1.00 64.44 184 GLY A C 1
ATOM 1519 O O . GLY A 1 184 ? 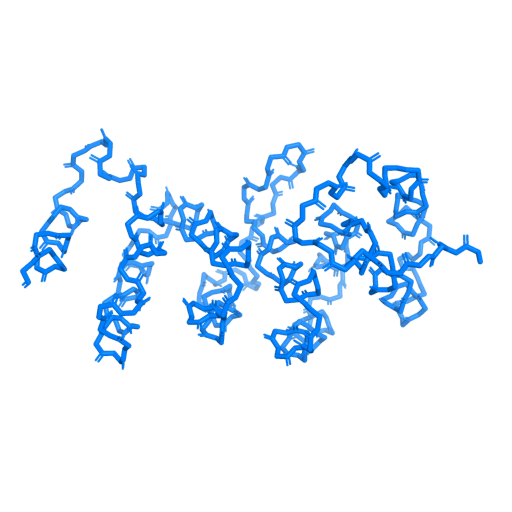-4.198 2.138 26.392 1.00 64.44 184 GLY A O 1
ATOM 1520 N N . GLU A 1 185 ? -6.196 1.125 26.072 1.00 54.06 185 GLU A N 1
ATOM 1521 C CA . GLU A 1 185 ? -6.244 0.282 27.281 1.00 54.06 185 GLU A CA 1
ATOM 1522 C C . GLU A 1 185 ? -5.369 -0.989 27.118 1.00 54.06 185 GLU A C 1
ATOM 1524 O O . GLU A 1 185 ? -4.612 -1.361 28.044 1.00 54.06 185 GLU A O 1
#

InterPro domains:
  IPR014825 DNA alkylation repair enzyme [PF08713] (50-154)
  IPR016024 Armadillo-type fold [SSF48371] (16-170)